Protein AF-A0A5C6XGT0-F1 (afdb_monomer_lite)

Foldseek 3Di:
DVVQCVVCQQQVNLVSVVVQADQPADAVLAGNVVVSVLLNVLQVVVVVVPDRGFPDKDWFAACPDRGGAIKIWGHHPVQEIFIWGFDDPDPRHTRYIAGGPDGPDPPDDHRDHYSHGDDFLVRGPPRDDDPVNVVLVVLLVVVVVVVVPPPDDDDLVNVVVVLCVSVVLVVVCVRRHPSSVVNVVVVVVNVVVVVVVVVVVVVVVVVVVVVVVVVD

Secondary structure (DSSP, 8-state):
-HHHHHHHHHTT-HHHHHHHS-TTSEETTEEHHHHHHHHHHHHHHHHHTT--S-SEEEEEEESSTTTTSEEEEEE-TTSEEEEEEEE-SSSS---EEEE-S-EES-------EE------GGGSTT----HHHHHHHHHHHHHHHHHHH--S---HHHHHHHHHTTGGGGGGTTS--HHHHHHHHHHHHHHHHHHHHHHHHHHHHHHHHHHHHHT-

Structure (mmCIF, N/CA/C/O backbone):
data_AF-A0A5C6XGT0-F1
#
_entry.id   AF-A0A5C6XGT0-F1
#
loop_
_atom_site.group_PDB
_atom_site.id
_atom_site.type_symbol
_atom_site.label_atom_id
_atom_site.label_alt_id
_atom_site.label_comp_id
_atom_site.label_asym_id
_atom_site.label_entity_id
_atom_site.label_seq_id
_atom_site.pdbx_PDB_ins_code
_atom_site.Cartn_x
_atom_site.Cartn_y
_atom_site.Cartn_z
_atom_site.occupancy
_atom_site.B_iso_or_equiv
_atom_site.auth_seq_id
_atom_site.auth_comp_id
_atom_site.auth_asym_id
_atom_site.auth_atom_id
_atom_site.pdbx_PDB_model_num
ATOM 1 N N . MET A 1 1 ? 15.450 -5.319 -20.145 1.00 86.44 1 MET A N 1
ATOM 2 C CA . MET A 1 1 ? 14.514 -5.589 -19.033 1.00 86.44 1 MET A CA 1
ATOM 3 C C . MET A 1 1 ? 13.905 -4.332 -18.402 1.00 86.44 1 MET A C 1
ATOM 5 O O . MET A 1 1 ? 12.685 -4.252 -18.353 1.00 86.44 1 MET A O 1
ATOM 9 N N . LYS A 1 2 ? 14.692 -3.328 -17.969 1.00 90.88 2 LYS A N 1
ATOM 10 C CA . LYS A 1 2 ? 14.170 -2.084 -17.345 1.00 90.88 2 LYS A CA 1
ATOM 11 C C . LYS A 1 2 ? 13.032 -1.423 -18.142 1.00 90.88 2 LYS A C 1
ATOM 13 O O . LYS A 1 2 ? 11.982 -1.144 -17.578 1.00 90.88 2 LYS A O 1
ATOM 18 N N . ASN A 1 3 ? 13.198 -1.255 -19.457 1.00 92.31 3 ASN A N 1
ATOM 19 C CA . ASN A 1 3 ? 12.157 -0.673 -20.318 1.00 92.31 3 ASN A CA 1
ATOM 20 C C . ASN A 1 3 ? 10.875 -1.519 -20.373 1.00 92.31 3 ASN A C 1
ATOM 22 O O . ASN A 1 3 ? 9.787 -0.966 -20.415 1.00 92.31 3 ASN A O 1
ATOM 26 N N . GLU A 1 4 ? 10.979 -2.848 -20.329 1.00 95.62 4 GLU A N 1
ATOM 27 C CA . GLU A 1 4 ? 9.801 -3.727 -20.329 1.00 95.62 4 GLU A CA 1
ATOM 28 C C . GLU A 1 4 ? 9.033 -3.647 -19.009 1.00 95.62 4 GLU A C 1
ATOM 30 O O . GLU A 1 4 ? 7.807 -3.698 -19.010 1.00 95.62 4 GLU A O 1
ATOM 35 N N . ILE A 1 5 ? 9.744 -3.482 -17.889 1.00 96.75 5 ILE A N 1
ATOM 36 C CA . ILE A 1 5 ? 9.137 -3.234 -16.575 1.00 96.75 5 ILE A CA 1
ATOM 37 C C . ILE A 1 5 ? 8.430 -1.879 -16.576 1.00 96.75 5 ILE A C 1
ATOM 39 O O . ILE A 1 5 ? 7.290 -1.789 -16.128 1.00 96.75 5 ILE A O 1
ATOM 43 N N . ILE A 1 6 ? 9.075 -0.841 -17.115 1.00 96.62 6 ILE A N 1
ATOM 44 C CA . ILE A 1 6 ? 8.480 0.493 -17.263 1.00 96.62 6 ILE A CA 1
ATOM 45 C C . ILE A 1 6 ? 7.191 0.412 -18.089 1.00 96.62 6 ILE A C 1
ATOM 47 O O . ILE A 1 6 ? 6.159 0.902 -17.643 1.00 96.62 6 ILE A O 1
ATOM 51 N N . GLU A 1 7 ? 7.210 -0.260 -19.241 1.00 97.94 7 GLU A N 1
ATOM 52 C CA . GLU A 1 7 ? 6.011 -0.433 -20.069 1.00 97.94 7 GLU A CA 1
ATOM 53 C C . GLU A 1 7 ? 4.924 -1.260 -19.373 1.00 97.94 7 GLU A C 1
ATOM 55 O O . GLU A 1 7 ? 3.741 -0.928 -19.457 1.00 97.94 7 GLU A O 1
ATOM 60 N N . ALA A 1 8 ? 5.291 -2.309 -18.635 1.00 98.38 8 ALA A N 1
ATOM 61 C CA . ALA A 1 8 ? 4.321 -3.094 -17.880 1.00 98.38 8 ALA A CA 1
ATOM 62 C C . ALA A 1 8 ? 3.667 -2.265 -16.757 1.00 98.38 8 ALA A C 1
ATOM 64 O O . ALA A 1 8 ? 2.448 -2.304 -16.597 1.00 98.38 8 ALA A O 1
ATOM 65 N N . ILE A 1 9 ? 4.437 -1.442 -16.032 1.00 98.31 9 ILE A N 1
ATOM 66 C CA . ILE A 1 9 ? 3.906 -0.498 -15.032 1.00 98.31 9 ILE A CA 1
ATOM 67 C C . ILE A 1 9 ? 3.010 0.544 -15.704 1.00 98.31 9 ILE A C 1
ATOM 69 O O . ILE A 1 9 ? 1.905 0.786 -15.219 1.00 98.31 9 ILE A O 1
ATOM 73 N N . LYS A 1 10 ? 3.444 1.119 -16.836 1.00 98.31 10 LYS A N 1
ATOM 74 C CA . LYS A 1 10 ? 2.672 2.099 -17.614 1.00 98.31 10 LYS A CA 1
ATOM 75 C C . LYS A 1 10 ? 1.268 1.584 -17.929 1.00 98.31 10 LYS A C 1
ATOM 77 O O . LYS A 1 10 ? 0.295 2.309 -17.755 1.00 98.31 10 LYS A O 1
ATOM 82 N N . ASN A 1 11 ? 1.172 0.321 -18.336 1.00 98.44 11 ASN A N 1
ATOM 83 C CA . ASN A 1 11 ? -0.065 -0.311 -18.796 1.00 98.44 11 ASN A CA 1
ATOM 84 C C . ASN A 1 11 ? -0.821 -1.091 -17.702 1.00 98.44 11 ASN A C 1
ATOM 86 O O . ASN A 1 11 ? -1.765 -1.821 -18.005 1.00 98.44 11 ASN A O 1
ATOM 90 N N . PHE A 1 12 ? -0.414 -0.961 -16.435 1.00 98.19 12 PHE A N 1
ATOM 91 C CA . PHE A 1 12 ? -0.973 -1.707 -15.299 1.00 98.19 12 PHE A CA 1
ATOM 92 C C . PHE A 1 12 ? -0.945 -3.243 -15.501 1.00 98.19 12 PHE A C 1
ATOM 94 O O . PHE A 1 12 ? -1.833 -3.967 -15.029 1.00 98.19 12 PHE A O 1
ATOM 101 N N . ASP A 1 13 ? 0.061 -3.754 -16.212 1.00 98.50 13 ASP A N 1
ATOM 102 C CA . ASP A 1 13 ? 0.196 -5.161 -16.592 1.00 98.50 13 ASP A CA 1
ATOM 103 C C . ASP A 1 13 ? 0.949 -5.962 -15.518 1.00 98.50 13 ASP A C 1
ATOM 105 O O . ASP A 1 13 ? 2.153 -6.227 -15.592 1.00 98.50 13 ASP A O 1
ATOM 109 N N . ILE A 1 14 ? 0.206 -6.353 -14.483 1.00 98.44 14 ILE A N 1
ATOM 110 C CA . ILE A 1 14 ? 0.717 -7.153 -13.362 1.00 98.44 14 ILE A CA 1
ATOM 111 C C . ILE A 1 14 ? 1.183 -8.540 -13.820 1.00 98.44 14 ILE A C 1
ATOM 113 O O . ILE A 1 14 ? 2.171 -9.056 -13.298 1.00 98.44 14 ILE A O 1
ATOM 117 N N . ALA A 1 15 ? 0.517 -9.140 -14.812 1.00 98.44 15 ALA A N 1
ATOM 118 C CA . ALA A 1 15 ? 0.891 -10.454 -15.325 1.00 98.44 15 ALA A CA 1
ATOM 119 C C . ALA A 1 15 ? 2.266 -10.408 -16.001 1.00 98.44 15 ALA A C 1
ATOM 121 O O . ALA A 1 15 ? 3.108 -11.275 -15.756 1.00 98.44 15 ALA A O 1
ATOM 122 N N . ARG A 1 16 ? 2.532 -9.363 -16.795 1.00 98.19 16 ARG A N 1
ATOM 123 C CA . ARG A 1 16 ? 3.852 -9.136 -17.386 1.00 98.19 16 ARG A CA 1
ATOM 124 C C . ARG A 1 16 ? 4.903 -8.853 -16.321 1.00 98.19 16 ARG A C 1
ATOM 126 O O . ARG A 1 16 ? 5.984 -9.431 -16.400 1.00 98.19 16 ARG A O 1
ATOM 133 N N . LEU A 1 17 ? 4.594 -8.043 -15.307 1.00 97.94 17 LEU A N 1
ATOM 134 C CA . LEU A 1 17 ? 5.516 -7.812 -14.188 1.00 97.94 17 LEU A CA 1
ATOM 135 C C . LEU A 1 17 ? 5.862 -9.105 -13.443 1.00 97.94 17 LEU A C 1
ATOM 137 O O . LEU A 1 17 ? 7.023 -9.316 -13.113 1.00 97.94 17 LEU A O 1
ATOM 141 N N . ASN A 1 18 ? 4.900 -10.007 -13.248 1.00 97.88 18 ASN A N 1
ATOM 142 C CA . ASN A 1 18 ? 5.145 -11.295 -12.597 1.00 97.88 18 ASN A CA 1
ATOM 143 C C . ASN A 1 18 ? 6.166 -12.172 -13.341 1.00 97.88 18 ASN A C 1
ATOM 145 O O . ASN A 1 18 ? 6.902 -12.923 -12.702 1.00 97.88 18 ASN A O 1
ATOM 149 N N . VAL A 1 19 ? 6.210 -12.064 -14.674 1.00 97.25 19 VAL A N 1
ATOM 150 C CA . VAL A 1 19 ? 7.183 -12.761 -15.533 1.00 97.25 19 VAL A CA 1
ATOM 151 C C . VAL A 1 19 ? 8.543 -12.059 -15.545 1.00 97.25 19 VAL A C 1
ATOM 153 O O . VAL A 1 19 ? 9.566 -12.726 -15.638 1.00 97.25 19 VAL A O 1
ATOM 156 N N . LEU A 1 20 ? 8.560 -10.724 -15.499 1.00 95.94 20 LEU A N 1
ATOM 157 C CA . LEU A 1 20 ? 9.786 -9.926 -15.609 1.00 95.94 20 LEU A CA 1
ATOM 158 C C . LEU A 1 20 ? 10.580 -9.832 -14.302 1.00 95.94 20 LEU A C 1
ATOM 160 O O . LEU A 1 20 ? 11.789 -9.627 -14.349 1.00 95.94 20 LEU A O 1
ATOM 164 N N . LEU A 1 21 ? 9.905 -9.908 -13.156 1.00 95.81 21 LEU A N 1
ATOM 165 C CA . LEU A 1 21 ? 10.525 -9.772 -11.841 1.00 95.81 21 LEU A CA 1
ATOM 166 C C . LEU A 1 21 ? 10.954 -11.134 -11.282 1.00 95.81 21 LEU A C 1
ATOM 168 O O . LEU A 1 21 ? 10.251 -12.137 -11.427 1.00 95.81 21 LEU A O 1
ATOM 172 N N . ASP A 1 22 ? 12.091 -11.141 -10.599 1.00 94.38 22 ASP A N 1
ATOM 173 C CA . ASP A 1 22 ? 12.705 -12.328 -10.010 1.00 94.38 22 ASP A CA 1
ATOM 174 C C . ASP A 1 22 ? 11.974 -12.735 -8.715 1.00 94.38 22 ASP A C 1
ATOM 176 O O . ASP A 1 22 ? 11.620 -11.887 -7.896 1.00 94.38 22 ASP A O 1
ATOM 180 N N . ASP A 1 23 ? 11.703 -14.031 -8.545 1.00 94.88 23 ASP A N 1
ATOM 181 C CA . ASP A 1 23 ? 11.073 -14.587 -7.339 1.00 94.88 23 ASP A CA 1
ATOM 182 C C . ASP A 1 23 ? 12.001 -14.545 -6.117 1.00 94.88 23 ASP A C 1
ATOM 184 O O . ASP A 1 23 ? 11.514 -14.408 -4.992 1.00 94.88 23 ASP A O 1
ATOM 188 N N . ASP A 1 24 ? 13.318 -14.603 -6.335 1.00 93.75 24 ASP A N 1
ATOM 189 C CA . ASP A 1 24 ? 14.329 -14.608 -5.271 1.00 93.75 24 ASP A CA 1
ATOM 190 C C . ASP A 1 24 ? 14.731 -13.186 -4.830 1.00 93.75 24 ASP A C 1
ATOM 192 O O . ASP A 1 24 ? 15.525 -13.008 -3.904 1.00 93.75 24 ASP A O 1
ATOM 196 N N . THR A 1 25 ? 14.167 -12.158 -5.473 1.00 93.56 25 THR A N 1
ATOM 197 C CA . THR A 1 25 ? 14.404 -10.745 -5.153 1.00 93.56 25 THR A CA 1
ATOM 198 C C . THR A 1 25 ? 13.255 -10.160 -4.332 1.00 93.56 25 THR A C 1
ATOM 200 O O . THR A 1 25 ? 12.071 -10.408 -4.583 1.00 93.56 25 THR A O 1
ATOM 203 N N . SER A 1 26 ? 13.601 -9.337 -3.341 1.00 95.69 26 SER A N 1
ATOM 204 C CA . SER A 1 26 ? 12.638 -8.490 -2.637 1.00 95.69 26 SER A CA 1
ATOM 205 C C . SER A 1 26 ? 12.508 -7.133 -3.320 1.00 95.69 26 SER A C 1
ATOM 207 O O . SER A 1 26 ? 13.517 -6.522 -3.658 1.00 95.69 26 SER A O 1
ATOM 209 N N . TYR A 1 27 ? 11.282 -6.635 -3.433 1.00 96.56 27 TYR A N 1
ATOM 210 C CA . TYR A 1 27 ? 10.978 -5.313 -3.977 1.00 96.56 27 TYR A CA 1
ATOM 211 C C . TYR A 1 27 ? 10.328 -4.473 -2.880 1.00 96.56 27 TYR A C 1
ATOM 213 O O . TYR A 1 27 ? 9.323 -4.907 -2.315 1.00 96.56 27 TYR A O 1
ATOM 221 N N . MET A 1 28 ? 10.892 -3.309 -2.542 1.00 94.94 28 MET A N 1
ATOM 222 C CA . MET A 1 28 ? 10.511 -2.543 -1.334 1.00 94.94 28 MET A CA 1
ATOM 223 C C . MET A 1 28 ? 10.569 -3.384 -0.048 1.00 94.94 28 MET A C 1
ATOM 225 O O . MET A 1 28 ? 9.659 -3.337 0.779 1.00 94.94 28 MET A O 1
ATOM 229 N N . ASP A 1 29 ? 11.615 -4.201 0.085 1.00 95.81 29 ASP A N 1
ATOM 230 C CA . ASP A 1 29 ? 11.834 -5.121 1.208 1.00 95.81 29 ASP A CA 1
ATOM 231 C C . ASP A 1 29 ? 10.739 -6.186 1.414 1.00 95.81 29 ASP A C 1
ATOM 233 O O . ASP A 1 29 ? 10.751 -6.885 2.424 1.00 95.81 29 ASP A O 1
ATOM 237 N N . VAL A 1 30 ? 9.809 -6.381 0.474 1.00 97.19 30 VAL A N 1
ATOM 238 C CA . VAL A 1 30 ? 8.804 -7.456 0.530 1.00 97.19 30 VAL A CA 1
ATOM 239 C C . VAL A 1 30 ? 9.003 -8.460 -0.605 1.00 97.19 30 VAL A C 1
ATOM 241 O O . VAL A 1 30 ? 9.612 -8.162 -1.628 1.00 97.19 30 VAL A O 1
ATOM 244 N N . THR A 1 31 ? 8.468 -9.674 -0.457 1.00 97.38 31 THR A N 1
ATOM 245 C CA . THR A 1 31 ? 8.481 -10.690 -1.532 1.00 97.38 31 THR A CA 1
ATOM 246 C C . THR A 1 31 ? 7.828 -10.159 -2.816 1.00 97.38 31 THR A C 1
ATOM 248 O O . THR A 1 31 ? 6.832 -9.430 -2.714 1.00 97.38 31 THR A O 1
ATOM 251 N N . LYS A 1 32 ? 8.264 -10.624 -4.000 1.00 97.50 32 LYS A N 1
ATOM 252 C CA . LYS A 1 32 ? 7.615 -10.310 -5.291 1.00 97.50 32 LYS A CA 1
ATOM 253 C C . LYS A 1 32 ? 6.093 -10.453 -5.244 1.00 97.50 32 LYS A C 1
ATOM 255 O O . LYS A 1 32 ? 5.373 -9.544 -5.652 1.00 97.50 32 LYS A O 1
ATOM 260 N N . PHE A 1 33 ? 5.596 -11.560 -4.691 1.00 97.50 33 PHE A N 1
ATOM 261 C CA . PHE A 1 33 ? 4.159 -11.813 -4.567 1.00 97.50 33 PHE A CA 1
ATOM 262 C C . PHE A 1 33 ? 3.419 -10.682 -3.833 1.00 97.50 33 PHE A C 1
ATOM 264 O O . PHE A 1 33 ? 2.422 -10.157 -4.332 1.00 97.50 33 PHE A O 1
ATOM 271 N N . ARG A 1 34 ? 3.915 -10.272 -2.658 1.00 97.44 34 ARG A N 1
ATOM 272 C CA . ARG A 1 34 ? 3.316 -9.177 -1.875 1.00 97.44 34 ARG A CA 1
ATOM 273 C C . ARG A 1 34 ? 3.404 -7.840 -2.604 1.00 97.44 34 ARG A C 1
ATOM 275 O O . ARG A 1 34 ? 2.410 -7.111 -2.620 1.00 97.44 34 ARG A O 1
ATOM 282 N N . PHE A 1 35 ? 4.551 -7.549 -3.218 1.00 98.00 35 PHE A N 1
ATOM 283 C CA . PHE A 1 35 ? 4.760 -6.329 -3.993 1.00 98.00 35 PHE A CA 1
ATOM 284 C C . PHE A 1 35 ? 3.717 -6.193 -5.110 1.00 98.00 35 PHE A C 1
ATOM 286 O O . PHE A 1 35 ? 2.960 -5.218 -5.150 1.00 98.00 35 PHE A O 1
ATOM 293 N N . LEU A 1 36 ? 3.604 -7.222 -5.956 1.00 98.38 36 LEU A N 1
ATOM 294 C CA . LEU A 1 36 ? 2.674 -7.243 -7.085 1.00 98.38 36 LEU A CA 1
ATOM 295 C C . LEU A 1 36 ? 1.212 -7.201 -6.640 1.00 98.38 36 LEU A C 1
ATOM 297 O O . LEU A 1 36 ? 0.431 -6.453 -7.219 1.00 98.38 36 LEU A O 1
ATOM 301 N N . ASN A 1 37 ? 0.843 -7.920 -5.576 1.00 98.12 37 ASN A N 1
ATOM 302 C CA . ASN A 1 37 ? -0.522 -7.890 -5.042 1.00 98.12 37 ASN A CA 1
ATOM 303 C C . ASN A 1 37 ? -0.919 -6.481 -4.558 1.00 98.12 37 ASN A C 1
ATOM 305 O O . ASN A 1 37 ? -2.030 -6.011 -4.814 1.00 98.12 37 ASN A O 1
ATOM 309 N N . ARG A 1 38 ? -0.013 -5.773 -3.868 1.00 97.50 38 ARG A N 1
ATOM 310 C CA . ARG A 1 38 ? -0.281 -4.407 -3.387 1.00 97.50 38 ARG A CA 1
ATOM 311 C C . ARG A 1 38 ? -0.380 -3.416 -4.542 1.00 97.50 38 ARG A C 1
ATOM 313 O O . ARG A 1 38 ? -1.274 -2.569 -4.524 1.00 97.50 38 ARG A O 1
ATOM 320 N N . LEU A 1 39 ? 0.490 -3.543 -5.541 1.00 98.00 39 LEU A N 1
ATOM 321 C CA . LEU A 1 39 ? 0.460 -2.709 -6.739 1.00 98.00 39 LEU A CA 1
ATOM 322 C C . LEU A 1 39 ? -0.817 -2.953 -7.561 1.00 98.00 39 LEU A C 1
ATOM 324 O O . LEU A 1 39 ? -1.494 -2.005 -7.951 1.00 98.00 39 LEU A O 1
ATOM 328 N N . GLU A 1 40 ? -1.219 -4.213 -7.731 1.00 98.44 40 GLU A N 1
ATOM 329 C CA . GLU A 1 40 ? -2.462 -4.589 -8.406 1.00 98.44 40 GLU A CA 1
ATOM 330 C C . GLU A 1 40 ? -3.689 -3.972 -7.730 1.00 98.44 40 GLU A C 1
ATOM 332 O O . GLU A 1 40 ? -4.569 -3.436 -8.404 1.00 98.44 40 GLU A O 1
ATOM 337 N N . LYS A 1 41 ? -3.745 -3.983 -6.393 1.00 98.06 41 LYS A N 1
ATOM 338 C CA . LYS A 1 41 ? -4.821 -3.318 -5.641 1.00 98.06 41 LYS A CA 1
ATOM 339 C C . LYS A 1 41 ? -4.889 -1.822 -5.949 1.00 98.06 41 LYS A C 1
ATOM 341 O O . LYS A 1 41 ? -5.987 -1.311 -6.154 1.00 98.06 41 LYS A O 1
ATOM 346 N N . LYS A 1 42 ? -3.745 -1.131 -6.025 1.00 98.00 42 LYS A N 1
ATOM 347 C CA . LYS A 1 42 ? -3.678 0.299 -6.380 1.00 98.00 42 LYS A CA 1
ATOM 348 C C . LYS A 1 42 ? -4.179 0.547 -7.803 1.00 98.00 42 LYS A C 1
ATOM 350 O O . LYS A 1 42 ? -5.044 1.397 -8.002 1.00 98.00 42 LYS A O 1
ATOM 355 N N . PHE A 1 43 ? -3.725 -0.250 -8.766 1.00 98.31 43 PHE A N 1
ATOM 356 C CA . PHE A 1 43 ? -4.187 -0.176 -10.155 1.00 98.31 43 PHE A CA 1
ATOM 357 C C . PHE A 1 43 ? -5.680 -0.484 -10.299 1.00 98.31 43 PHE A C 1
ATOM 359 O O . PHE A 1 43 ? -6.383 0.195 -11.040 1.00 98.31 43 PHE A O 1
ATOM 366 N N . ASN A 1 44 ? -6.205 -1.454 -9.552 1.00 98.25 44 ASN A N 1
ATOM 367 C CA . ASN A 1 44 ? -7.631 -1.772 -9.559 1.00 98.25 44 ASN A CA 1
ATOM 368 C C . ASN A 1 44 ? -8.490 -0.661 -8.945 1.00 98.25 44 ASN A C 1
ATOM 370 O O . ASN A 1 44 ? -9.607 -0.450 -9.413 1.00 98.25 44 ASN A O 1
ATOM 374 N N . THR A 1 45 ? -7.994 0.068 -7.941 1.00 96.75 45 THR A N 1
ATOM 375 C CA . THR A 1 45 ? -8.669 1.277 -7.441 1.00 96.75 45 THR A CA 1
ATOM 376 C C . THR A 1 45 ? -8.749 2.343 -8.531 1.00 96.75 45 THR A C 1
ATOM 378 O O . THR A 1 45 ? -9.848 2.791 -8.842 1.00 96.75 45 THR A O 1
ATOM 381 N N . ALA A 1 46 ? -7.632 2.656 -9.194 1.00 97.62 46 ALA A N 1
ATOM 382 C CA . ALA A 1 46 ? -7.613 3.614 -10.302 1.00 97.62 46 ALA A CA 1
ATOM 383 C C . ALA A 1 46 ? -8.557 3.206 -11.451 1.00 97.62 46 ALA A C 1
ATOM 385 O O . ALA A 1 46 ? -9.300 4.039 -11.967 1.00 97.62 46 ALA A O 1
ATOM 386 N N . ARG A 1 47 ? -8.606 1.910 -11.803 1.00 97.69 47 ARG A N 1
ATOM 387 C CA . ARG A 1 47 ? -9.512 1.380 -12.842 1.00 97.69 47 ARG A CA 1
ATOM 388 C C . ARG A 1 47 ? -10.982 1.598 -12.506 1.00 97.69 47 ARG A C 1
ATOM 390 O O . ARG A 1 47 ? -11.753 1.950 -13.394 1.00 97.69 47 ARG A O 1
ATOM 397 N N . LYS A 1 48 ? -11.377 1.409 -11.242 1.00 97.19 48 LYS A N 1
ATOM 398 C CA . LYS A 1 48 ? -12.756 1.673 -10.785 1.00 97.19 48 LYS A CA 1
ATOM 399 C C . LYS A 1 48 ? -13.147 3.142 -10.952 1.00 97.19 48 LYS A C 1
ATOM 401 O O . LYS A 1 48 ? -14.325 3.435 -11.115 1.00 97.19 48 LYS A O 1
ATOM 406 N N . GLU A 1 49 ? -12.162 4.033 -10.948 1.00 95.56 49 GLU A N 1
ATOM 407 C CA . GLU A 1 49 ? -12.315 5.480 -11.107 1.00 95.56 49 GLU A CA 1
ATOM 408 C C . GLU A 1 49 ? -12.028 5.945 -12.555 1.00 95.56 49 GLU A C 1
ATOM 410 O O . GLU A 1 49 ? -12.015 7.139 -12.839 1.00 95.56 49 GLU A O 1
ATOM 415 N N . GLY A 1 50 ? -11.852 5.005 -13.495 1.00 96.25 50 GLY A N 1
ATOM 416 C CA . GLY A 1 50 ? -11.719 5.262 -14.934 1.00 96.25 50 GLY A CA 1
ATOM 417 C C . GLY A 1 50 ? -10.284 5.347 -15.468 1.00 96.25 50 GLY A C 1
ATOM 418 O O . GLY A 1 50 ? -10.095 5.422 -16.681 1.00 96.25 50 GLY A O 1
ATOM 419 N N . CYS A 1 51 ? -9.262 5.274 -14.612 1.00 97.06 51 CYS A N 1
ATOM 420 C CA . CYS A 1 51 ? -7.853 5.304 -15.015 1.00 97.06 51 CYS A CA 1
ATOM 421 C C . CYS A 1 51 ? -7.306 3.881 -15.211 1.00 97.06 51 CYS A C 1
ATOM 423 O O . CYS A 1 51 ? -7.152 3.127 -14.252 1.00 97.06 51 CYS A O 1
ATOM 425 N N . CYS A 1 52 ? -6.988 3.501 -16.452 1.00 96.56 52 CYS A N 1
ATOM 426 C CA . CYS A 1 52 ? -6.546 2.136 -16.785 1.00 96.56 52 CYS A CA 1
ATOM 427 C C . CYS A 1 52 ? -5.058 2.005 -17.143 1.00 96.56 52 CYS A C 1
ATOM 429 O O . CYS A 1 52 ? -4.577 0.881 -17.270 1.00 96.56 52 CYS A O 1
ATOM 431 N N . HIS A 1 53 ? -4.362 3.124 -17.333 1.00 98.00 53 HIS A N 1
ATOM 432 C CA . HIS A 1 53 ? -2.940 3.199 -17.662 1.00 98.00 53 HIS A CA 1
ATOM 433 C C . HIS A 1 53 ? -2.408 4.597 -17.315 1.00 98.00 53 HIS A C 1
ATOM 435 O O . HIS A 1 53 ? -3.183 5.512 -17.030 1.00 98.00 53 HIS A O 1
ATOM 441 N N . PHE A 1 54 ? -1.090 4.761 -17.355 1.00 97.75 54 PHE A N 1
ATOM 442 C CA . PHE A 1 54 ? -0.435 6.063 -17.333 1.00 97.75 54 PHE A CA 1
ATOM 443 C C . PHE A 1 54 ? -0.209 6.563 -18.763 1.00 97.75 54 PHE A C 1
ATOM 445 O O . PHE A 1 54 ? 0.264 5.816 -19.619 1.00 97.75 54 PHE A O 1
ATOM 452 N N . ASP A 1 55 ? -0.504 7.833 -19.017 1.00 95.56 55 ASP A N 1
ATOM 453 C CA . ASP A 1 55 ? -0.358 8.456 -20.333 1.00 95.56 55 ASP A CA 1
ATOM 454 C C . ASP A 1 55 ? 1.116 8.795 -20.619 1.00 95.56 55 ASP A C 1
ATOM 456 O O . ASP A 1 55 ? 1.667 8.464 -21.678 1.00 95.56 55 ASP A O 1
ATOM 460 N N . GLU A 1 56 ? 1.790 9.379 -19.626 1.00 93.62 56 GLU A N 1
ATOM 461 C CA . GLU A 1 56 ? 3.138 9.930 -19.747 1.00 93.62 56 GLU A CA 1
ATOM 462 C C . GLU A 1 56 ? 4.088 9.382 -18.677 1.00 93.62 56 GLU A C 1
ATOM 464 O O . GLU A 1 56 ? 3.689 9.011 -17.569 1.00 93.62 56 GLU A O 1
ATOM 469 N N . ILE A 1 57 ? 5.374 9.330 -19.032 1.00 94.38 57 ILE A N 1
ATOM 470 C CA . ILE A 1 57 ? 6.469 8.974 -18.129 1.00 94.38 57 ILE A CA 1
ATOM 471 C C . ILE A 1 57 ? 7.495 10.098 -18.193 1.00 94.38 57 ILE A C 1
ATOM 473 O O . ILE A 1 57 ? 8.011 10.415 -19.266 1.00 94.38 57 ILE A O 1
ATOM 477 N N . PHE A 1 58 ? 7.818 10.673 -17.042 1.00 92.50 58 PHE A N 1
ATOM 478 C CA . PHE A 1 58 ? 8.837 11.705 -16.917 1.00 92.50 58 PHE A CA 1
ATOM 479 C C . PHE A 1 58 ? 10.056 11.162 -16.196 1.00 92.50 58 PHE A C 1
ATOM 481 O O . PHE A 1 58 ? 9.940 10.539 -15.142 1.00 92.50 58 PHE A O 1
ATOM 488 N N . PHE A 1 59 ? 11.227 11.468 -16.738 1.00 91.88 59 PHE A N 1
ATOM 489 C CA . PHE A 1 59 ? 12.494 11.196 -16.081 1.00 91.88 59 PHE A CA 1
ATOM 490 C C . PHE A 1 59 ? 12.870 12.377 -15.199 1.00 91.88 59 PHE A C 1
ATOM 492 O O . PHE A 1 59 ? 12.755 13.539 -15.593 1.00 91.88 59 PHE A O 1
ATOM 499 N N . GLY A 1 60 ? 13.339 12.069 -14.002 1.00 91.06 60 GLY A N 1
ATOM 500 C CA . GLY A 1 60 ? 13.819 13.058 -13.062 1.00 91.06 60 GLY A CA 1
ATOM 501 C C . GLY A 1 60 ? 14.870 12.472 -12.144 1.00 91.06 60 GLY A C 1
ATOM 502 O O . GLY A 1 60 ? 15.414 11.390 -12.367 1.00 91.06 60 GLY A O 1
ATOM 503 N N . ILE A 1 61 ? 15.168 13.220 -11.095 1.00 91.56 61 ILE A N 1
ATOM 504 C CA . ILE A 1 61 ? 16.169 12.850 -10.106 1.00 91.56 61 ILE A CA 1
ATOM 505 C C . ILE A 1 61 ? 15.497 12.839 -8.743 1.00 91.56 61 ILE A C 1
ATOM 507 O O . ILE A 1 61 ? 14.767 13.768 -8.392 1.00 91.56 61 ILE A O 1
ATOM 511 N N . CYS A 1 62 ? 15.758 11.807 -7.950 1.00 91.62 62 CYS A N 1
ATOM 512 C CA . CYS A 1 62 ? 15.306 11.778 -6.571 1.00 91.62 62 CYS A CA 1
ATOM 513 C C . CYS A 1 62 ? 15.932 12.941 -5.787 1.00 91.62 62 CYS A C 1
ATOM 515 O O . CYS A 1 62 ? 17.150 13.133 -5.771 1.00 91.62 62 CYS A O 1
ATOM 517 N N . GLY A 1 63 ? 15.081 13.724 -5.130 1.00 88.19 63 GLY A N 1
ATOM 518 C CA . GLY A 1 63 ? 15.471 14.882 -4.332 1.00 88.19 63 GLY A CA 1
ATOM 519 C C . GLY A 1 63 ? 15.655 14.600 -2.843 1.00 88.19 63 GLY A C 1
ATOM 520 O O . GLY A 1 63 ? 16.020 15.525 -2.119 1.00 88.19 63 GLY A O 1
ATOM 521 N N . ASP A 1 64 ? 15.366 13.375 -2.396 1.00 88.00 64 ASP A N 1
ATOM 522 C CA . ASP A 1 64 ? 15.229 13.028 -0.979 1.00 88.00 64 ASP A CA 1
ATOM 523 C C . ASP A 1 64 ? 15.761 11.611 -0.679 1.00 88.00 64 ASP A C 1
ATOM 525 O O . ASP A 1 64 ? 16.960 11.449 -0.456 1.00 88.00 64 ASP A O 1
ATOM 529 N N . CYS A 1 65 ? 14.912 10.577 -0.777 1.00 84.31 65 CYS A N 1
ATOM 530 C CA . CYS A 1 65 ? 15.172 9.213 -0.289 1.00 84.31 65 CYS A CA 1
ATOM 531 C C . CYS A 1 65 ? 16.480 8.575 -0.795 1.00 84.31 65 CYS A C 1
ATOM 533 O O . CYS A 1 65 ? 17.177 7.892 -0.056 1.00 84.31 65 CYS A O 1
ATOM 535 N N . ASN A 1 66 ? 16.793 8.756 -2.077 1.00 84.19 66 ASN A N 1
ATOM 536 C CA . ASN A 1 66 ? 18.019 8.288 -2.729 1.00 84.19 66 ASN A CA 1
ATOM 537 C C . ASN A 1 66 ? 18.565 9.437 -3.584 1.00 84.19 66 ASN A C 1
ATOM 539 O O . ASN A 1 66 ? 18.593 9.370 -4.815 1.00 84.19 66 ASN A O 1
ATOM 543 N N . LYS A 1 67 ? 18.892 10.548 -2.917 1.00 87.00 67 LYS A N 1
ATOM 544 C CA . LYS A 1 67 ? 19.247 11.815 -3.559 1.00 87.00 67 LYS A CA 1
ATOM 545 C C . LYS A 1 67 ? 20.260 11.632 -4.695 1.00 87.00 67 LYS A C 1
ATOM 547 O O . LYS A 1 67 ? 21.347 11.102 -4.485 1.00 87.00 67 LYS A O 1
ATOM 552 N N . GLY A 1 68 ? 19.917 12.129 -5.882 1.00 85.88 68 GLY A N 1
ATOM 553 C CA . GLY A 1 68 ? 20.775 12.056 -7.069 1.00 85.88 68 GLY A CA 1
ATOM 554 C C . GLY A 1 68 ? 20.544 10.833 -7.963 1.00 85.88 68 GLY A C 1
ATOM 555 O O . GLY A 1 68 ? 21.018 10.836 -9.095 1.00 85.88 68 GLY A O 1
ATOM 556 N N . CYS A 1 69 ? 19.798 9.820 -7.513 1.00 90.25 69 CYS A N 1
ATOM 557 C CA . CYS A 1 69 ? 19.437 8.680 -8.355 1.00 90.25 69 CYS A CA 1
ATOM 558 C C . CYS A 1 69 ? 18.361 9.048 -9.386 1.00 90.25 69 CYS A C 1
ATOM 560 O O . CYS A 1 69 ? 17.469 9.849 -9.103 1.00 90.25 69 CYS A O 1
ATOM 562 N N . GLU A 1 70 ? 18.430 8.421 -10.561 1.00 90.50 70 GLU A N 1
ATOM 563 C CA . GLU A 1 70 ? 17.396 8.511 -11.596 1.00 90.50 70 GLU A CA 1
ATOM 564 C C . GLU A 1 70 ? 16.053 8.000 -11.052 1.00 90.50 70 GLU A C 1
ATOM 566 O O . GLU A 1 70 ? 15.978 6.920 -10.460 1.00 90.50 70 GLU A O 1
ATOM 571 N N . GLY A 1 71 ? 14.999 8.786 -11.255 1.00 93.12 71 GLY A N 1
ATOM 572 C CA . GLY A 1 71 ? 13.627 8.448 -10.897 1.00 93.12 71 GLY A CA 1
ATOM 573 C C . GLY A 1 71 ? 12.681 8.628 -12.079 1.00 93.12 71 GLY A C 1
ATOM 574 O O . GLY A 1 71 ? 12.962 9.386 -13.009 1.00 93.12 71 GLY A O 1
ATOM 575 N N . LEU A 1 72 ? 11.550 7.933 -12.023 1.00 94.31 72 LEU A N 1
ATOM 576 C CA . LEU A 1 72 ? 10.480 7.998 -13.009 1.00 94.31 72 LEU A CA 1
ATOM 577 C C . LEU A 1 72 ? 9.180 8.440 -12.341 1.00 94.31 72 LEU A C 1
ATOM 579 O O . LEU A 1 72 ? 8.768 7.851 -11.345 1.00 94.31 72 LEU A O 1
ATOM 583 N N . THR A 1 73 ? 8.513 9.429 -12.925 1.00 95.06 73 THR A N 1
ATOM 584 C CA . THR A 1 73 ? 7.120 9.759 -12.615 1.00 95.06 73 THR A CA 1
ATOM 585 C C . THR A 1 73 ? 6.238 9.200 -13.717 1.00 95.06 73 THR A C 1
ATOM 587 O O . THR A 1 73 ? 6.300 9.665 -14.853 1.00 95.06 73 THR A O 1
ATOM 590 N N . PHE A 1 74 ? 5.389 8.242 -13.372 1.00 96.12 74 PHE A N 1
ATOM 591 C CA . PHE A 1 74 ? 4.287 7.794 -14.213 1.00 96.12 74 PHE A CA 1
ATOM 592 C C . PHE A 1 74 ? 3.071 8.674 -13.929 1.00 96.12 74 PHE A C 1
ATOM 594 O O . PHE A 1 74 ? 2.738 8.878 -12.761 1.00 96.12 74 PHE A O 1
ATOM 601 N N . LEU A 1 75 ? 2.416 9.206 -14.962 1.00 95.31 75 LEU A N 1
ATOM 602 C CA . LEU A 1 75 ? 1.298 10.134 -14.801 1.00 95.31 75 LEU A CA 1
ATOM 603 C C . LEU A 1 75 ? 0.170 9.846 -15.792 1.00 95.31 75 LEU A C 1
ATOM 605 O O . LEU A 1 75 ? 0.401 9.669 -16.985 1.00 95.31 75 LEU A O 1
ATOM 609 N N . SER A 1 76 ? -1.060 9.850 -15.285 1.00 95.50 76 SER A N 1
ATOM 610 C CA . SER A 1 76 ? -2.277 9.875 -16.097 1.00 95.50 76 SER A CA 1
ATOM 611 C C . SER A 1 76 ? -2.838 11.293 -16.217 1.00 95.50 76 SER A C 1
ATOM 613 O O . SER A 1 76 ? -2.696 12.122 -15.316 1.00 95.50 76 SER A O 1
ATOM 615 N N . THR A 1 77 ? -3.574 11.542 -17.288 1.00 93.12 77 THR A N 1
ATOM 616 C CA . THR A 1 77 ? -4.371 12.748 -17.543 1.00 93.12 77 THR A CA 1
ATOM 617 C C . THR A 1 77 ? -5.438 12.984 -16.471 1.00 93.12 77 THR A C 1
ATOM 619 O O . THR A 1 77 ? -5.767 14.129 -16.169 1.00 93.12 77 THR A O 1
ATOM 622 N N . SER A 1 78 ? -5.923 11.919 -15.823 1.00 93.25 78 SER A N 1
ATOM 623 C CA . SER A 1 78 ? -6.800 11.971 -14.642 1.00 93.25 78 SER A CA 1
ATOM 624 C C . SER A 1 78 ? -6.096 12.375 -13.335 1.00 93.25 78 SER A C 1
ATOM 626 O O . SER A 1 78 ? -6.750 12.511 -12.304 1.00 93.25 78 SER A O 1
ATOM 628 N N . GLY A 1 79 ? -4.775 12.576 -13.344 1.00 93.94 79 GLY A N 1
ATOM 629 C CA . GLY A 1 79 ? -3.998 13.011 -12.180 1.00 93.94 79 GLY A CA 1
ATOM 630 C C . GLY A 1 79 ? -3.523 11.883 -11.257 1.00 93.94 79 GLY A C 1
ATOM 631 O O . GLY A 1 79 ? -2.887 12.173 -10.239 1.00 93.94 79 GLY A O 1
ATOM 632 N N . TYR A 1 80 ? -3.785 10.610 -11.589 1.00 96.81 80 TYR A N 1
ATOM 633 C CA . TYR A 1 80 ? -3.124 9.484 -10.918 1.00 96.81 80 TYR A CA 1
ATOM 634 C C . TYR A 1 80 ? -1.656 9.450 -11.279 1.00 96.81 80 TYR A C 1
ATOM 636 O O . TYR A 1 80 ? -1.316 9.584 -12.457 1.00 96.81 80 TYR A O 1
ATOM 644 N N . TYR A 1 81 ? -0.811 9.214 -10.285 1.00 95.94 81 TYR A N 1
ATOM 645 C CA . TYR A 1 81 ? 0.624 9.158 -10.484 1.00 95.94 81 TYR A CA 1
ATOM 646 C C . TYR A 1 81 ? 1.286 8.071 -9.644 1.00 95.94 81 TYR A C 1
ATOM 648 O O . TYR A 1 81 ? 0.741 7.611 -8.639 1.00 95.94 81 TYR A O 1
ATOM 656 N N . LEU A 1 82 ? 2.483 7.677 -10.063 1.00 96.56 82 LEU A N 1
ATOM 657 C CA . LEU A 1 82 ? 3.354 6.772 -9.330 1.00 96.56 82 LEU A CA 1
ATOM 658 C C . LEU A 1 82 ? 4.804 7.202 -9.555 1.00 96.56 82 LEU A C 1
ATOM 660 O O . LEU A 1 82 ? 5.273 7.237 -10.690 1.00 96.56 82 LEU A O 1
ATOM 664 N N . ASP A 1 83 ? 5.501 7.531 -8.474 1.00 95.12 83 ASP A N 1
ATOM 665 C CA . ASP A 1 83 ? 6.907 7.924 -8.508 1.00 95.12 83 ASP A CA 1
ATOM 666 C C . ASP A 1 83 ? 7.778 6.750 -8.063 1.00 95.12 83 ASP A C 1
ATOM 668 O O . ASP A 1 83 ? 7.627 6.252 -6.946 1.00 95.12 83 ASP A O 1
ATOM 672 N N . LEU A 1 84 ? 8.695 6.306 -8.924 1.00 95.88 84 LEU A N 1
ATOM 673 C CA . LEU A 1 84 ? 9.534 5.130 -8.689 1.00 95.88 84 LEU A CA 1
ATOM 674 C C . LEU A 1 84 ? 11.004 5.389 -8.982 1.00 95.88 84 LEU A C 1
ATOM 676 O O . LEU A 1 84 ? 11.378 6.227 -9.800 1.00 95.88 84 LEU A O 1
ATOM 680 N N . LEU A 1 85 ? 11.838 4.563 -8.370 1.00 94.50 85 LEU A N 1
ATOM 681 C CA . LEU A 1 85 ? 13.210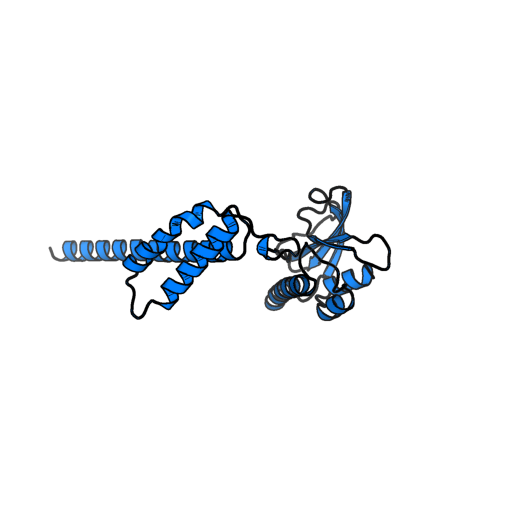 4.319 -8.761 1.00 94.50 85 LEU A CA 1
ATOM 682 C C . LEU A 1 85 ? 13.343 2.836 -9.075 1.00 94.50 85 LEU A C 1
ATOM 684 O O . LEU A 1 85 ? 12.877 1.987 -8.318 1.00 94.50 85 LEU A O 1
ATOM 688 N N . ILE A 1 86 ? 13.999 2.539 -10.191 1.00 94.00 86 ILE A N 1
ATOM 689 C CA . ILE A 1 86 ? 14.279 1.170 -10.622 1.00 94.00 86 ILE A CA 1
ATOM 690 C C . ILE A 1 86 ? 15.792 0.983 -10.537 1.00 94.00 86 ILE A C 1
ATOM 692 O O . ILE A 1 86 ? 16.532 1.521 -11.367 1.00 94.00 86 ILE A O 1
ATOM 696 N N . LYS A 1 87 ? 16.249 0.260 -9.510 1.00 91.56 87 LYS A N 1
ATOM 697 C CA . LYS A 1 87 ? 17.665 -0.061 -9.298 1.00 91.56 87 LYS A CA 1
ATOM 698 C C . LYS A 1 87 ? 18.042 -1.277 -10.132 1.00 91.56 87 LYS A C 1
ATOM 700 O O . LYS A 1 87 ? 17.374 -2.302 -10.099 1.00 91.56 87 LYS A O 1
ATOM 705 N N . SER A 1 88 ? 19.125 -1.134 -10.880 1.00 88.88 88 SER A N 1
ATOM 706 C CA . SER A 1 88 ? 19.621 -2.126 -11.830 1.00 88.88 88 SER A CA 1
ATOM 707 C C . SER A 1 88 ? 21.137 -1.966 -11.884 1.00 88.88 88 SER A C 1
ATOM 709 O O . SER A 1 88 ? 21.617 -0.889 -12.245 1.00 88.88 88 SER A O 1
ATOM 711 N N . LYS A 1 89 ? 21.907 -2.985 -11.499 1.00 81.88 89 LYS A N 1
ATOM 712 C CA . LYS A 1 89 ? 23.374 -2.996 -11.667 1.00 81.88 89 LYS A CA 1
ATOM 713 C C . LYS A 1 89 ? 23.792 -3.256 -13.110 1.00 81.88 89 LYS A C 1
ATOM 715 O O . LYS A 1 89 ? 24.879 -2.849 -13.508 1.00 81.88 89 LYS A O 1
ATOM 720 N N . ASP A 1 90 ? 22.937 -3.915 -13.884 1.00 82.44 90 ASP A N 1
ATOM 721 C CA . ASP A 1 90 ? 23.127 -4.167 -15.309 1.00 82.44 90 ASP A CA 1
ATOM 722 C C . ASP A 1 90 ? 21.796 -4.073 -16.076 1.00 82.44 90 ASP A C 1
ATOM 724 O O . ASP A 1 90 ? 20.745 -3.790 -15.504 1.00 82.44 90 ASP A O 1
ATOM 728 N N . GLU A 1 91 ? 21.829 -4.267 -17.396 1.00 77.06 91 GLU A N 1
ATOM 729 C CA . GLU A 1 91 ? 20.635 -4.183 -18.254 1.00 77.06 91 GLU A CA 1
ATOM 730 C C . GLU A 1 91 ? 19.722 -5.426 -18.187 1.00 77.06 91 GLU A C 1
ATOM 732 O O . GLU A 1 91 ? 18.611 -5.423 -18.747 1.00 77.06 91 GLU A O 1
ATOM 737 N N . LYS A 1 92 ? 20.195 -6.494 -17.533 1.00 78.56 92 LYS A N 1
ATOM 738 C CA . LYS A 1 92 ? 19.559 -7.813 -17.481 1.00 78.56 92 LYS A CA 1
ATOM 739 C C . LYS A 1 92 ? 18.750 -8.028 -16.211 1.00 78.56 92 LYS A C 1
ATOM 741 O O . LYS A 1 92 ? 17.733 -8.697 -16.317 1.00 78.56 92 LYS A O 1
ATOM 746 N N . PHE A 1 93 ? 19.161 -7.471 -15.073 1.00 83.88 93 PHE A N 1
ATOM 747 C CA . PHE A 1 93 ? 18.548 -7.712 -13.766 1.00 83.88 93 PHE A CA 1
ATOM 748 C C . PHE A 1 93 ? 18.189 -6.410 -13.051 1.00 83.88 93 PHE A C 1
ATOM 750 O O . PHE A 1 93 ? 19.001 -5.493 -12.978 1.00 83.88 93 PHE A O 1
ATOM 757 N N . VAL A 1 94 ? 16.974 -6.353 -12.500 1.00 91.31 94 VAL A N 1
ATOM 758 C CA . VAL A 1 94 ? 16.507 -5.265 -11.637 1.00 91.31 94 VAL A CA 1
ATOM 759 C C . VAL A 1 94 ? 16.647 -5.737 -10.200 1.00 91.31 94 VAL A C 1
ATOM 761 O O . VAL A 1 94 ? 15.955 -6.666 -9.790 1.00 91.31 94 VAL A O 1
ATOM 764 N N . ASP A 1 95 ? 17.555 -5.095 -9.467 1.00 91.50 95 ASP A N 1
ATOM 765 C CA . ASP A 1 95 ? 17.856 -5.404 -8.071 1.00 91.50 95 ASP A CA 1
ATOM 766 C C . ASP A 1 95 ? 16.717 -4.991 -7.129 1.00 91.50 95 ASP A C 1
ATOM 768 O O . ASP A 1 95 ? 16.531 -5.627 -6.100 1.00 91.50 95 ASP A O 1
ATOM 772 N N . ASP A 1 96 ? 16.005 -3.900 -7.441 1.00 93.44 96 ASP A N 1
ATOM 773 C CA . ASP A 1 96 ? 14.897 -3.396 -6.619 1.00 93.44 96 ASP A CA 1
ATOM 774 C C . ASP A 1 96 ? 14.050 -2.358 -7.383 1.00 93.44 96 ASP A C 1
ATOM 776 O O . ASP A 1 96 ? 14.512 -1.700 -8.325 1.00 93.44 96 ASP A O 1
ATOM 780 N N . ILE A 1 97 ? 12.812 -2.171 -6.935 1.00 95.06 97 ILE A N 1
ATOM 781 C CA . ILE A 1 97 ? 11.886 -1.123 -7.360 1.00 95.06 97 ILE A CA 1
ATOM 782 C C . ILE A 1 97 ? 11.305 -0.507 -6.095 1.00 95.06 97 ILE A C 1
ATOM 784 O O . ILE A 1 97 ? 10.634 -1.199 -5.338 1.00 95.06 97 ILE A O 1
ATOM 788 N N . TYR A 1 98 ? 11.501 0.792 -5.885 1.00 90.69 98 TYR A N 1
ATOM 789 C CA . TYR A 1 98 ? 10.982 1.480 -4.702 1.00 90.69 98 TYR A CA 1
ATOM 790 C C . TYR A 1 98 ? 10.369 2.830 -5.037 1.00 90.69 98 TYR A C 1
ATOM 792 O O . TYR A 1 98 ? 10.711 3.465 -6.036 1.00 90.69 98 TYR A O 1
ATOM 800 N N . THR A 1 99 ? 9.429 3.258 -4.199 1.00 93.75 99 THR A N 1
ATOM 801 C CA . THR A 1 99 ? 8.728 4.531 -4.357 1.00 93.75 99 THR A CA 1
ATOM 802 C C . THR A 1 99 ? 9.626 5.721 -4.030 1.00 93.75 99 THR A C 1
ATOM 804 O O . THR A 1 99 ? 10.610 5.614 -3.292 1.00 93.75 99 THR A O 1
ATOM 807 N N . CYS A 1 100 ? 9.297 6.880 -4.601 1.00 92.19 100 CYS A N 1
ATOM 808 C CA . CYS A 1 100 ? 9.969 8.140 -4.307 1.00 92.19 100 CYS A CA 1
ATOM 809 C C . CYS A 1 100 ? 8.985 9.184 -3.801 1.00 92.19 100 CYS A C 1
ATOM 811 O O . CYS A 1 100 ? 8.056 9.539 -4.514 1.00 92.19 100 CYS A O 1
ATOM 813 N N . SER A 1 101 ? 9.275 9.789 -2.650 1.00 87.44 101 SER A N 1
ATOM 814 C CA . SER A 1 101 ? 8.500 10.930 -2.148 1.00 87.44 101 SER A CA 1
ATOM 815 C C . SER A 1 101 ? 8.694 12.206 -2.979 1.00 87.44 101 SER A C 1
ATOM 817 O O . SER A 1 101 ? 7.877 13.126 -2.913 1.00 87.44 101 SER A O 1
ATOM 819 N N . LYS A 1 102 ? 9.812 12.315 -3.714 1.00 88.94 102 LYS A N 1
ATOM 820 C CA . LYS A 1 102 ? 10.216 13.559 -4.377 1.00 88.94 102 LYS A CA 1
ATOM 821 C C . LYS A 1 102 ? 11.107 13.326 -5.593 1.00 88.94 102 LYS A C 1
ATOM 823 O O . LYS A 1 102 ? 12.324 13.175 -5.461 1.00 88.94 102 LYS A O 1
ATOM 828 N N . ILE A 1 103 ? 10.515 13.418 -6.780 1.00 89.94 103 ILE A N 1
ATOM 829 C CA . ILE A 1 103 ? 11.232 13.472 -8.061 1.00 89.94 103 ILE A CA 1
ATOM 830 C C . ILE A 1 103 ? 11.300 14.928 -8.550 1.00 89.94 103 ILE A C 1
ATOM 832 O O . ILE A 1 103 ? 10.284 15.610 -8.664 1.00 89.94 103 ILE A O 1
ATOM 836 N N . ILE A 1 104 ? 12.516 15.416 -8.808 1.00 86.94 104 ILE A N 1
ATOM 837 C CA . ILE A 1 104 ? 12.818 16.762 -9.317 1.00 86.94 104 ILE A CA 1
ATOM 838 C C . ILE A 1 104 ? 13.095 16.680 -1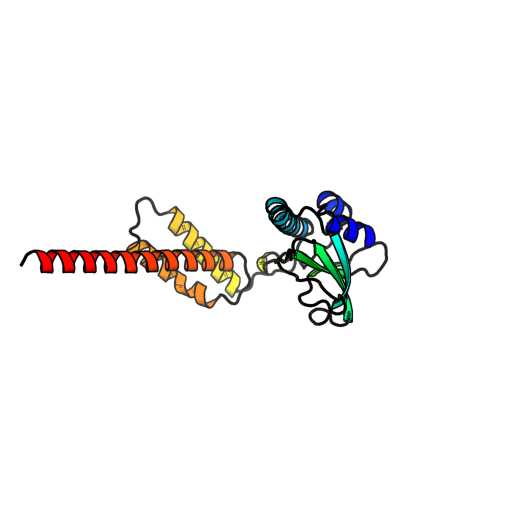0.825 1.00 86.94 104 ILE A C 1
ATOM 840 O O . ILE A 1 104 ? 13.759 15.750 -11.276 1.00 86.94 104 ILE A O 1
ATOM 844 N N . GLY A 1 105 ? 12.665 17.685 -11.593 1.00 75.69 105 GLY A N 1
ATOM 845 C CA . GLY A 1 105 ? 13.024 17.844 -13.013 1.00 75.69 105 GLY A CA 1
ATOM 846 C C . GLY A 1 105 ? 11.901 17.516 -13.996 1.00 75.69 105 GLY A C 1
ATOM 847 O O . GLY A 1 105 ? 11.975 17.883 -15.164 1.00 75.69 105 GLY A O 1
ATOM 848 N N . SER A 1 106 ? 10.818 16.920 -13.517 1.00 59.38 106 SER A N 1
ATOM 849 C CA . SER A 1 106 ? 9.564 16.837 -14.248 1.00 59.38 106 SER A CA 1
ATOM 850 C C . SER A 1 106 ? 8.814 18.164 -14.062 1.00 59.38 106 SER A C 1
ATOM 852 O O . SER A 1 106 ? 8.455 18.520 -12.940 1.00 59.38 106 SER A O 1
ATOM 854 N N . ASN A 1 107 ? 8.608 18.931 -15.131 1.00 58.19 107 ASN A N 1
ATOM 855 C CA . ASN A 1 107 ? 7.717 20.097 -15.120 1.00 58.19 107 ASN A CA 1
ATOM 856 C C . ASN A 1 107 ? 6.268 19.584 -15.037 1.00 58.19 107 ASN A C 1
ATOM 858 O O . ASN A 1 107 ? 5.616 19.422 -16.064 1.00 58.19 107 ASN A O 1
ATOM 862 N N . ILE A 1 108 ? 5.807 19.198 -13.843 1.00 61.06 108 ILE A N 1
ATOM 863 C CA . ILE A 1 108 ? 4.600 18.368 -13.719 1.00 61.06 108 ILE A CA 1
ATOM 864 C C . ILE A 1 108 ? 3.327 19.206 -13.701 1.00 61.06 108 ILE A C 1
ATOM 866 O O . ILE A 1 108 ? 3.164 20.133 -12.909 1.00 61.06 108 ILE A O 1
ATOM 870 N N . ILE A 1 109 ? 2.412 18.758 -14.552 1.00 66.56 109 ILE A N 1
ATOM 871 C CA . ILE A 1 109 ? 0.963 18.689 -14.364 1.00 66.56 109 ILE A CA 1
ATOM 872 C C . ILE A 1 109 ? 0.591 18.344 -12.898 1.00 66.56 109 ILE A C 1
ATOM 874 O O . ILE A 1 109 ? 1.360 17.750 -12.144 1.00 66.56 109 ILE A O 1
ATOM 878 N N . GLU A 1 110 ? -0.611 18.717 -12.474 1.00 81.12 110 GLU A N 1
ATOM 879 C CA . GLU A 1 110 ? -1.126 18.502 -11.118 1.00 81.12 110 GLU A CA 1
ATOM 880 C C . GLU A 1 110 ? -1.201 16.998 -10.745 1.00 81.12 110 GLU A C 1
ATOM 882 O O . GLU A 1 110 ? -2.099 16.278 -11.186 1.00 81.12 110 GLU A O 1
ATOM 887 N N . LYS A 1 111 ? -0.260 16.516 -9.918 1.00 90.31 111 LYS A N 1
ATOM 888 C CA . LYS A 1 111 ? -0.311 15.198 -9.256 1.00 90.31 111 LYS A CA 1
ATOM 889 C C . LYS A 1 111 ? -1.431 15.197 -8.211 1.00 90.31 111 LYS A C 1
ATOM 891 O O . LYS A 1 111 ? -1.356 15.960 -7.252 1.00 90.31 111 LYS A O 1
ATOM 896 N N . LYS A 1 112 ? -2.447 14.344 -8.379 1.00 93.31 112 LYS A N 1
ATOM 897 C CA . LYS A 1 112 ? -3.640 14.313 -7.507 1.00 93.31 112 LYS A CA 1
ATOM 898 C C . LYS A 1 112 ? -3.753 13.041 -6.685 1.00 93.31 112 LYS A C 1
ATOM 900 O O . LYS A 1 112 ? -3.970 13.109 -5.480 1.00 93.31 112 LYS A O 1
ATOM 905 N N . TYR A 1 113 ? -3.604 11.887 -7.330 1.00 95.44 113 TYR A N 1
ATOM 906 C CA . TYR A 1 113 ? -3.946 10.598 -6.733 1.00 95.44 113 TYR A CA 1
ATOM 907 C C . TYR A 1 113 ? -2.739 9.654 -6.767 1.00 95.44 113 TYR A C 1
ATOM 909 O O . TYR A 1 113 ? -2.419 9.069 -7.800 1.00 95.44 113 TYR A O 1
ATOM 917 N N . SER A 1 114 ? -2.039 9.513 -5.640 1.00 95.38 114 SER A N 1
ATOM 918 C CA . SER A 1 114 ? -0.874 8.623 -5.563 1.00 95.38 114 SER A CA 1
ATOM 919 C C . SER A 1 114 ? -1.284 7.151 -5.622 1.00 95.38 114 SER A C 1
ATOM 921 O O . SER A 1 114 ? -2.167 6.697 -4.887 1.00 95.38 114 SER A O 1
ATOM 923 N N . LEU A 1 115 ? -0.590 6.386 -6.461 1.00 97.00 115 LEU A N 1
ATOM 924 C CA . LEU A 1 115 ? -0.699 4.932 -6.559 1.00 97.00 115 LEU A CA 1
ATOM 925 C C . LEU A 1 115 ? 0.450 4.201 -5.857 1.00 97.00 115 LEU A C 1
ATOM 927 O O . LEU A 1 115 ? 0.606 2.995 -6.037 1.00 97.00 115 LEU A O 1
ATOM 931 N N . GLU A 1 116 ? 1.224 4.897 -5.023 1.00 95.50 116 GLU A N 1
ATOM 932 C CA . GLU A 1 116 ? 2.329 4.305 -4.269 1.00 95.50 116 GLU A CA 1
ATOM 933 C C . GLU A 1 116 ? 1.829 3.180 -3.340 1.00 95.50 116 GLU A C 1
ATOM 935 O O . GLU A 1 116 ? 0.906 3.390 -2.530 1.00 95.50 116 GLU A O 1
ATOM 940 N N . PRO A 1 117 ? 2.385 1.957 -3.453 1.00 94.81 117 PRO A N 1
ATOM 941 C CA . PRO A 1 117 ? 2.149 0.912 -2.474 1.00 94.81 117 PRO A CA 1
ATOM 942 C C . PRO A 1 117 ? 2.898 1.247 -1.178 1.00 94.81 117 PRO A C 1
ATOM 944 O O . PRO A 1 117 ? 4.055 1.649 -1.190 1.00 94.81 117 PRO A O 1
ATOM 947 N N . HIS A 1 118 ? 2.222 1.057 -0.050 1.00 91.50 118 HIS A N 1
ATOM 948 C CA . HIS A 1 118 ? 2.824 1.108 1.281 1.00 91.50 118 HIS A CA 1
ATOM 949 C C . HIS A 1 118 ? 2.879 -0.315 1.834 1.00 91.50 118 HIS A C 1
ATOM 951 O O . HIS A 1 118 ? 1.958 -1.086 1.553 1.00 91.50 118 HIS A O 1
ATOM 957 N N . PHE A 1 119 ? 3.912 -0.647 2.604 1.00 93.94 119 PHE A N 1
ATOM 958 C CA . PHE A 1 119 ? 4.093 -1.935 3.276 1.00 93.94 119 PHE A CA 1
ATOM 959 C C . PHE A 1 119 ? 4.491 -1.682 4.725 1.00 93.94 119 PHE A C 1
ATOM 961 O O . PHE A 1 119 ? 5.309 -0.799 4.978 1.00 93.94 119 PHE A O 1
ATOM 968 N N . TYR A 1 120 ? 3.917 -2.451 5.646 1.00 92.69 120 TYR A N 1
ATOM 969 C CA . TYR A 1 120 ? 4.261 -2.369 7.064 1.00 92.69 120 TYR A CA 1
ATOM 970 C C . TYR A 1 120 ? 5.566 -3.113 7.365 1.00 92.69 120 TYR A C 1
ATOM 972 O O . TYR A 1 120 ? 5.973 -4.003 6.614 1.00 92.69 120 TYR A O 1
ATOM 980 N N . GLU A 1 121 ? 6.220 -2.773 8.475 1.00 91.50 121 GLU A N 1
ATOM 981 C CA . GLU A 1 121 ? 7.483 -3.398 8.888 1.00 91.50 121 GLU A CA 1
ATOM 982 C C . GLU A 1 121 ? 7.348 -4.914 9.051 1.00 91.50 121 GLU A C 1
ATOM 984 O O . GLU A 1 121 ? 8.231 -5.653 8.630 1.00 91.50 121 GLU A O 1
ATOM 989 N N . ASP A 1 122 ? 6.216 -5.389 9.576 1.00 92.06 122 ASP A N 1
ATOM 990 C CA . ASP A 1 122 ? 5.914 -6.815 9.760 1.00 92.06 122 ASP A CA 1
ATOM 991 C C . ASP A 1 122 ? 5.610 -7.569 8.452 1.00 92.06 122 ASP A C 1
ATOM 993 O O . ASP A 1 122 ? 5.451 -8.791 8.448 1.00 92.06 122 ASP A O 1
ATOM 997 N N . GLU A 1 123 ? 5.564 -6.866 7.317 1.00 94.19 123 GLU A N 1
ATOM 998 C CA . GLU A 1 123 ? 5.440 -7.464 5.987 1.00 94.19 123 GLU A CA 1
ATOM 999 C C . GLU A 1 123 ? 6.788 -7.677 5.290 1.00 94.19 123 GLU A C 1
ATOM 1001 O O . GLU A 1 123 ? 6.838 -8.389 4.278 1.00 94.19 123 GLU A O 1
ATOM 1006 N N . LYS A 1 124 ? 7.860 -7.058 5.800 1.00 95.38 124 LYS A N 1
ATOM 1007 C CA . LYS A 1 124 ? 9.186 -7.097 5.182 1.00 95.38 124 LYS A CA 1
ATOM 1008 C C . LYS A 1 124 ? 9.855 -8.453 5.365 1.00 95.38 124 LYS A C 1
ATOM 1010 O O . LYS A 1 124 ? 9.735 -9.096 6.404 1.00 95.38 124 LYS A O 1
ATOM 1015 N N . VAL A 1 125 ? 10.634 -8.873 4.370 1.00 95.44 125 VAL A N 1
ATOM 1016 C CA . VAL A 1 125 ? 11.376 -10.148 4.388 1.00 95.44 125 VAL A CA 1
ATOM 1017 C C . VAL A 1 125 ? 12.413 -10.204 5.509 1.00 95.44 125 VAL A C 1
ATOM 1019 O O . VAL A 1 125 ? 12.712 -11.276 6.027 1.00 95.44 125 VAL A O 1
ATOM 1022 N N . SER A 1 126 ? 12.957 -9.049 5.890 1.00 93.88 126 SER A N 1
ATOM 1023 C CA . SER A 1 126 ? 13.966 -8.901 6.938 1.00 93.88 126 SER A CA 1
ATOM 1024 C C . SER A 1 126 ? 13.369 -8.722 8.334 1.00 93.88 126 SER A C 1
ATOM 1026 O O . SER A 1 126 ? 14.124 -8.609 9.301 1.00 93.88 126 SER A O 1
ATOM 1028 N N . PHE A 1 127 ? 12.038 -8.700 8.463 1.00 94.12 127 PHE A N 1
ATOM 1029 C CA . PHE A 1 127 ? 11.377 -8.456 9.735 1.00 94.12 127 PHE A CA 1
ATOM 1030 C C . PHE A 1 127 ? 11.742 -9.517 10.775 1.00 94.12 127 PHE A C 1
ATOM 1032 O O . PHE A 1 127 ? 11.651 -10.721 10.530 1.00 94.12 127 PHE A O 1
ATOM 1039 N N . GLN A 1 128 ? 12.134 -9.057 11.961 1.00 91.25 128 GLN A N 1
ATOM 1040 C CA . GLN A 1 128 ? 12.397 -9.902 13.119 1.00 91.25 128 GLN A CA 1
ATOM 1041 C C . GLN A 1 128 ? 11.585 -9.374 14.312 1.00 91.25 128 GLN A C 1
ATOM 1043 O O . GLN A 1 128 ? 11.797 -8.230 14.722 1.00 91.25 128 GLN A O 1
ATOM 1048 N N . PRO A 1 129 ? 10.672 -10.180 14.891 1.00 89.00 129 PRO A N 1
ATOM 1049 C CA . PRO A 1 129 ? 9.844 -9.764 16.021 1.00 89.00 129 PRO A CA 1
ATOM 1050 C C . PRO A 1 129 ? 10.670 -9.344 17.250 1.00 89.00 129 PRO A C 1
ATOM 1052 O O . PRO A 1 129 ? 11.284 -10.184 17.918 1.00 89.00 129 PRO A O 1
ATOM 1055 N N . TYR A 1 130 ? 10.641 -8.054 17.585 1.00 87.50 130 TYR A N 1
ATOM 1056 C CA . TYR A 1 130 ? 11.200 -7.497 18.825 1.00 87.50 130 TYR A CA 1
ATOM 1057 C C . TYR A 1 130 ? 10.193 -7.583 19.986 1.00 87.50 130 TYR A C 1
ATOM 1059 O O . TYR A 1 130 ? 9.048 -7.996 19.797 1.00 87.50 130 TYR A O 1
ATOM 1067 N N . SER A 1 131 ? 10.629 -7.242 21.205 1.00 88.69 131 SER A N 1
ATOM 1068 C CA . SER A 1 131 ? 9.824 -7.364 22.433 1.00 88.69 131 SER A CA 1
ATOM 1069 C C . SER A 1 131 ? 8.467 -6.681 22.319 1.00 88.69 131 SER A C 1
ATOM 1071 O O . SER A 1 131 ? 7.445 -7.307 22.584 1.00 88.69 131 SER A O 1
ATOM 1073 N N . ASP A 1 132 ? 8.461 -5.430 21.869 1.00 86.38 132 ASP A N 1
ATOM 1074 C CA . ASP A 1 132 ? 7.250 -4.611 21.847 1.00 86.38 132 ASP A CA 1
ATOM 1075 C C . ASP A 1 132 ? 6.266 -5.135 20.798 1.00 86.38 132 ASP A C 1
ATOM 1077 O O . ASP A 1 132 ? 5.071 -5.204 21.062 1.00 86.38 132 ASP A O 1
ATOM 1081 N N . TYR A 1 133 ? 6.761 -5.613 19.649 1.00 88.38 133 TYR A N 1
ATOM 1082 C CA . TYR A 1 133 ? 5.920 -6.292 18.663 1.00 88.38 133 TYR A CA 1
ATOM 1083 C C . TYR A 1 133 ? 5.268 -7.551 19.240 1.00 88.38 133 TYR A C 1
ATOM 1085 O O . TYR A 1 133 ? 4.079 -7.768 19.036 1.00 88.38 133 TYR A O 1
ATOM 1093 N N . LYS A 1 134 ? 6.023 -8.387 19.965 1.00 89.56 134 LYS A N 1
ATOM 1094 C CA . LYS A 1 134 ? 5.470 -9.609 20.575 1.00 89.56 134 LYS A CA 1
ATOM 1095 C C . LYS A 1 134 ? 4.394 -9.278 21.601 1.00 89.56 134 LYS A C 1
ATOM 1097 O O . LYS A 1 134 ? 3.344 -9.906 21.588 1.00 89.56 134 LYS A O 1
ATOM 1102 N N . PHE A 1 135 ? 4.629 -8.259 22.423 1.00 87.75 135 PHE A N 1
ATOM 1103 C CA . PHE A 1 135 ? 3.627 -7.763 23.360 1.00 87.75 135 PHE A CA 1
ATOM 1104 C C . PHE A 1 135 ? 2.354 -7.309 22.632 1.00 87.75 135 PHE A C 1
ATOM 1106 O O . PHE A 1 135 ? 1.261 -7.756 22.969 1.00 87.75 135 PHE A O 1
ATOM 1113 N N . VAL A 1 136 ? 2.488 -6.484 21.588 1.00 85.94 136 VAL A N 1
ATOM 1114 C CA . VAL A 1 136 ? 1.361 -6.042 20.748 1.00 85.94 136 VAL A CA 1
ATOM 1115 C C . VAL A 1 136 ? 0.611 -7.228 20.151 1.00 85.94 136 VAL A C 1
ATOM 1117 O O . VAL A 1 136 ? -0.616 -7.266 20.181 1.00 85.94 136 VAL A O 1
ATOM 1120 N N . GLU A 1 137 ? 1.340 -8.199 19.608 1.00 87.50 137 GLU A N 1
ATOM 1121 C CA . GLU A 1 137 ? 0.764 -9.389 18.993 1.00 87.50 137 GLU A CA 1
ATOM 1122 C C . GLU A 1 137 ? -0.017 -10.231 20.015 1.00 87.50 137 GLU A C 1
ATOM 1124 O O . GLU A 1 137 ? -1.113 -10.704 19.715 1.00 87.50 137 GLU A O 1
ATOM 1129 N N . GLU A 1 138 ? 0.514 -10.403 21.226 1.00 89.94 138 GLU A N 1
ATOM 1130 C CA . GLU A 1 138 ? -0.152 -11.106 22.326 1.00 89.94 138 GLU A CA 1
ATOM 1131 C C . GLU A 1 138 ? -1.434 -10.392 22.764 1.00 89.94 138 GLU A C 1
ATOM 1133 O O . GLU A 1 138 ? -2.486 -11.026 22.841 1.00 89.94 138 GLU A O 1
ATOM 1138 N N . GLN A 1 139 ? -1.380 -9.076 22.979 1.00 88.00 139 GLN A N 1
ATOM 1139 C CA . GLN A 1 139 ? -2.558 -8.283 23.343 1.00 88.00 139 GLN A CA 1
ATOM 1140 C C . GLN A 1 139 ? -3.624 -8.311 22.246 1.00 88.00 139 GLN A C 1
ATOM 1142 O O . GLN A 1 139 ? -4.805 -8.476 22.532 1.00 88.00 139 GLN A O 1
ATOM 1147 N N . TYR A 1 140 ? -3.220 -8.216 20.978 1.00 85.06 140 TYR A N 1
ATOM 1148 C CA . TYR A 1 140 ? -4.152 -8.323 19.860 1.00 85.06 140 TYR A CA 1
ATOM 1149 C C . TYR A 1 140 ? -4.819 -9.705 19.799 1.00 85.06 140 TYR A C 1
ATOM 1151 O O . TYR A 1 140 ? -6.026 -9.795 19.586 1.00 85.06 140 TYR A O 1
ATOM 1159 N N . LYS A 1 141 ? -4.070 -10.792 20.034 1.00 88.38 141 LYS A N 1
ATOM 1160 C CA . LYS A 1 141 ? -4.627 -12.156 20.102 1.00 88.38 141 LYS A CA 1
ATOM 1161 C C . LYS A 1 141 ? -5.638 -12.309 21.242 1.00 88.38 141 LYS A C 1
ATOM 1163 O O . LYS A 1 141 ? -6.671 -12.948 21.038 1.00 88.38 141 LYS A O 1
ATOM 1168 N N . LEU A 1 142 ? -5.362 -11.722 22.408 1.00 90.19 142 LEU A N 1
ATOM 1169 C CA . LEU A 1 142 ? -6.308 -11.683 23.528 1.00 90.19 142 LEU A CA 1
ATOM 1170 C C . LEU A 1 142 ? -7.577 -10.915 23.148 1.00 90.19 142 LEU A C 1
ATOM 1172 O O . LEU A 1 142 ? -8.665 -11.463 23.276 1.00 90.19 142 LEU A O 1
ATOM 1176 N N . MET A 1 143 ? -7.434 -9.726 22.557 1.00 86.44 143 MET A N 1
ATOM 1177 C CA . MET A 1 143 ? -8.563 -8.902 22.116 1.00 86.44 143 MET A CA 1
ATOM 1178 C C . MET A 1 143 ? -9.480 -9.648 21.137 1.00 86.44 143 MET A C 1
ATOM 1180 O O . MET A 1 143 ? -10.697 -9.615 21.288 1.00 86.44 143 MET A O 1
ATOM 1184 N N . ILE A 1 144 ? -8.917 -10.349 20.147 1.00 84.12 144 ILE A N 1
ATOM 1185 C CA . ILE A 1 144 ? -9.707 -11.157 19.202 1.00 84.12 144 ILE A CA 1
ATOM 1186 C C . ILE A 1 144 ? -10.400 -12.330 19.908 1.00 84.12 144 ILE A C 1
ATOM 1188 O O . ILE A 1 144 ? -11.567 -12.597 19.640 1.00 84.12 144 ILE A O 1
ATOM 1192 N N . THR A 1 145 ? -9.712 -12.997 20.836 1.00 89.75 145 THR A N 1
ATOM 1193 C CA . THR A 1 145 ? -10.291 -14.111 21.608 1.00 89.75 145 THR A CA 1
ATOM 1194 C C . THR A 1 145 ? -11.465 -13.646 22.471 1.00 89.75 145 THR A C 1
ATOM 1196 O O . THR A 1 145 ? -12.485 -14.329 22.540 1.00 89.75 145 THR A O 1
ATOM 1199 N N . ASP A 1 146 ? -11.339 -12.480 23.102 1.00 88.00 146 ASP A N 1
ATOM 1200 C CA . ASP A 1 146 ? -12.408 -11.867 23.886 1.00 88.00 146 ASP A CA 1
ATOM 1201 C C . ASP A 1 146 ? -13.620 -11.548 23.004 1.00 88.00 146 ASP A C 1
ATOM 1203 O O . ASP A 1 146 ? -14.734 -11.940 23.353 1.00 88.00 146 ASP A O 1
ATOM 1207 N N . ILE A 1 147 ? -13.403 -10.928 21.835 1.00 83.69 147 ILE A N 1
ATOM 1208 C CA . ILE A 1 147 ? -14.466 -10.632 20.859 1.00 83.69 147 ILE A CA 1
ATOM 1209 C C . ILE A 1 147 ? -15.200 -11.912 20.445 1.00 83.69 147 ILE A C 1
ATOM 1211 O O . ILE A 1 147 ? -16.429 -11.949 20.471 1.00 83.69 147 ILE A O 1
ATOM 1215 N N . ASP A 1 148 ? -14.467 -12.976 20.108 1.00 84.12 148 ASP A N 1
ATOM 1216 C CA . ASP A 1 148 ? -15.049 -14.267 19.711 1.00 84.12 148 ASP A CA 1
ATOM 1217 C C . ASP A 1 148 ? -15.834 -14.936 20.855 1.00 84.12 148 ASP A C 1
ATOM 1219 O O . ASP A 1 148 ? -16.706 -15.780 20.623 1.00 84.12 148 ASP A O 1
ATOM 1223 N N . SER A 1 149 ? -15.525 -14.581 22.104 1.00 85.56 149 SER A N 1
ATOM 1224 C CA . SER A 1 149 ? -16.190 -15.110 23.294 1.00 85.56 149 SER A CA 1
ATOM 1225 C C . SER A 1 149 ? -17.488 -14.384 23.655 1.00 85.56 149 SER A C 1
ATOM 1227 O O . SER A 1 1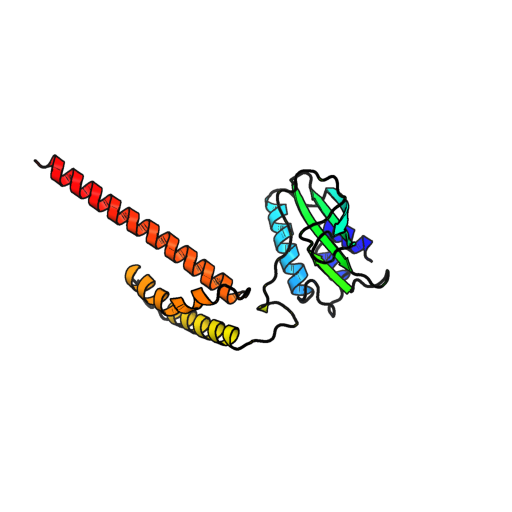49 ? -18.239 -14.885 24.498 1.00 85.56 149 SER A O 1
ATOM 1229 N N . PHE A 1 150 ? -17.787 -13.244 23.024 1.00 84.50 150 PHE A N 1
ATOM 1230 C CA . PHE A 1 150 ? -19.042 -12.528 23.236 1.00 84.50 150 PHE A CA 1
ATOM 1231 C C . PHE A 1 150 ? -20.214 -13.351 22.687 1.00 84.50 150 PHE A C 1
ATOM 1233 O O . PHE A 1 150 ? -20.371 -13.547 21.484 1.00 84.50 150 PHE A O 1
ATOM 1240 N N . LYS A 1 151 ? -21.027 -13.895 23.602 1.00 69.38 151 LYS A N 1
ATOM 1241 C CA . LYS A 1 151 ? -22.134 -14.812 23.280 1.00 69.38 151 LYS A CA 1
ATOM 1242 C C . LYS A 1 151 ? -23.482 -14.120 23.047 1.00 69.38 151 LYS A C 1
ATOM 1244 O O . LYS A 1 151 ? -24.373 -14.770 22.511 1.00 69.38 151 LYS A O 1
ATOM 1249 N N . GLU A 1 152 ? -23.637 -12.858 23.450 1.00 73.19 152 GLU A N 1
ATOM 1250 C CA . GLU A 1 152 ? -24.897 -12.091 23.435 1.00 73.19 152 GLU A CA 1
ATOM 1251 C C . GLU A 1 152 ? -24.633 -10.576 23.284 1.00 73.19 152 GLU A C 1
ATOM 1253 O O . GLU A 1 152 ? -23.475 -10.155 23.284 1.00 73.19 152 GLU A O 1
ATOM 1258 N N . ASP A 1 153 ? -25.710 -9.785 23.152 1.00 71.31 153 ASP A N 1
ATOM 1259 C CA . ASP A 1 153 ? -25.730 -8.322 22.998 1.00 71.31 153 ASP A CA 1
ATOM 1260 C C . ASP A 1 153 ? -24.945 -7.615 24.118 1.00 71.31 153 ASP A C 1
ATOM 1262 O O . ASP A 1 153 ? -25.466 -7.330 25.199 1.00 71.31 153 ASP A O 1
ATOM 1266 N N . LEU A 1 154 ? -23.669 -7.328 23.858 1.00 75.44 154 LEU A N 1
ATOM 1267 C CA . LEU A 1 154 ? -22.861 -6.474 24.717 1.00 75.44 154 LEU A CA 1
ATOM 1268 C C . LEU A 1 154 ? -23.417 -5.047 24.621 1.00 75.44 154 LEU A C 1
ATOM 1270 O O . LEU A 1 154 ? -23.574 -4.522 23.514 1.00 75.44 154 LEU A O 1
ATOM 1274 N N . SER A 1 155 ? -23.709 -4.411 25.760 1.00 81.94 155 SER A N 1
ATOM 1275 C CA . SER A 1 155 ? -24.034 -2.985 25.741 1.00 81.94 155 SER A CA 1
ATOM 1276 C C . SER A 1 155 ? -22.843 -2.200 25.188 1.00 81.94 155 SER A C 1
ATOM 1278 O O . SER A 1 155 ? -21.688 -2.628 25.297 1.00 81.94 155 SER A O 1
ATOM 1280 N N . PHE A 1 156 ? -23.104 -1.054 24.566 1.00 77.38 156 PHE A N 1
ATOM 1281 C CA . PHE A 1 156 ? -22.017 -0.252 24.016 1.00 77.38 156 PHE A CA 1
ATOM 1282 C C . PHE A 1 156 ? -21.123 0.324 25.127 1.00 77.38 156 PHE A C 1
ATOM 1284 O O . PHE A 1 156 ? -19.911 0.442 24.953 1.00 77.38 156 PHE A O 1
ATOM 1291 N N . GLU A 1 157 ? -21.692 0.614 26.297 1.00 81.12 157 GLU A N 1
ATOM 1292 C CA . GLU A 1 157 ? -20.952 1.025 27.488 1.00 81.12 157 GLU A CA 1
ATOM 1293 C C . GLU A 1 157 ? -19.996 -0.075 27.968 1.00 81.12 157 GLU A C 1
ATOM 1295 O O . GLU A 1 157 ? -18.820 0.200 28.216 1.00 81.12 157 GLU A O 1
ATOM 1300 N N . ASP A 1 158 ? -20.471 -1.322 28.043 1.00 83.88 158 ASP A N 1
ATOM 1301 C CA . ASP A 1 158 ? -19.636 -2.469 28.415 1.00 83.88 158 ASP A CA 1
ATOM 1302 C C . ASP A 1 158 ? -18.565 -2.741 27.351 1.00 83.88 158 ASP A C 1
ATOM 1304 O O . ASP A 1 158 ? -17.427 -3.073 27.690 1.00 83.88 158 ASP A O 1
ATOM 1308 N N . PHE A 1 159 ? -18.893 -2.539 26.070 1.00 82.81 159 PHE A N 1
ATOM 1309 C CA . PHE A 1 159 ? -17.935 -2.626 24.969 1.00 82.81 159 PHE A CA 1
ATOM 1310 C C . PHE A 1 159 ? -16.807 -1.606 25.113 1.00 82.81 159 PHE A C 1
ATOM 1312 O O . PHE A 1 159 ? -15.639 -1.977 25.008 1.00 82.81 159 PHE A O 1
ATOM 1319 N N . ILE A 1 160 ? -17.127 -0.337 25.388 1.00 81.88 160 ILE A N 1
ATOM 1320 C CA . ILE A 1 160 ? -16.113 0.700 25.622 1.00 81.88 160 ILE A CA 1
ATOM 1321 C C . ILE A 1 160 ? -15.259 0.348 26.833 1.00 81.88 160 ILE A C 1
ATOM 1323 O O . ILE A 1 160 ? -14.033 0.412 26.751 1.00 81.88 160 ILE A O 1
ATOM 1327 N N . ALA A 1 161 ? -15.886 -0.018 27.952 1.00 85.19 161 ALA A N 1
ATOM 1328 C CA . ALA A 1 161 ? -15.166 -0.333 29.180 1.00 85.19 161 ALA A CA 1
ATOM 1329 C C . ALA A 1 161 ? -14.196 -1.507 28.982 1.00 85.19 161 ALA A C 1
ATOM 1331 O O . 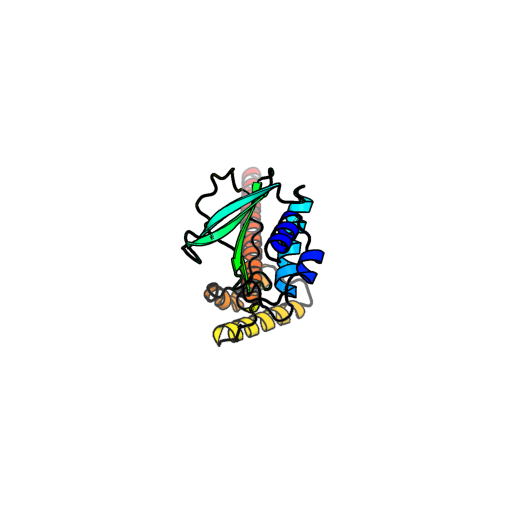ALA A 1 161 ? -13.047 -1.434 29.419 1.00 85.19 161 ALA A O 1
ATOM 1332 N N . TRP A 1 162 ? -14.631 -2.559 28.281 1.00 87.31 162 TRP A N 1
ATOM 1333 C CA . TRP A 1 162 ? -13.772 -3.670 27.878 1.00 87.31 162 TRP A CA 1
ATOM 1334 C C . TRP A 1 162 ? -12.657 -3.206 26.936 1.00 87.31 162 TRP A C 1
ATOM 1336 O O . TRP A 1 162 ? -11.491 -3.522 27.160 1.00 87.31 162 TRP A O 1
ATOM 1346 N N . TYR A 1 163 ? -12.978 -2.422 25.911 1.00 83.31 163 TYR A N 1
ATOM 1347 C CA . TYR A 1 163 ? -12.003 -1.997 24.912 1.00 83.31 163 TYR A CA 1
ATOM 1348 C C . TYR A 1 163 ? -10.895 -1.112 25.508 1.00 83.31 163 TYR A C 1
ATOM 1350 O O . TYR A 1 163 ? -9.722 -1.267 25.167 1.00 83.31 163 TYR A O 1
ATOM 1358 N N . GLU A 1 164 ? -11.228 -0.248 26.470 1.00 84.75 164 GLU A N 1
ATOM 1359 C CA . GLU A 1 164 ? -10.254 0.580 27.193 1.00 84.75 164 GLU A CA 1
ATOM 1360 C C . GLU A 1 164 ? -9.228 -0.242 27.996 1.00 84.75 164 GLU A C 1
ATOM 1362 O O . GLU A 1 164 ? -8.137 0.260 28.271 1.00 84.75 164 GLU A O 1
ATOM 1367 N N . THR A 1 165 ? -9.493 -1.523 28.295 1.00 88.38 165 THR A N 1
ATOM 1368 C CA . THR A 1 165 ? -8.488 -2.419 28.906 1.00 88.38 165 THR A CA 1
ATOM 1369 C C . THR A 1 165 ? -7.290 -2.689 27.991 1.00 88.38 165 THR A C 1
ATOM 1371 O O . THR A 1 165 ? -6.195 -2.955 28.481 1.00 88.38 165 THR A O 1
ATOM 1374 N N . TYR A 1 166 ? -7.458 -2.523 26.675 1.00 84.88 166 TYR A N 1
ATOM 1375 C CA . TYR A 1 166 ? -6.390 -2.615 25.676 1.00 84.88 166 TYR A CA 1
ATOM 1376 C C . TYR A 1 166 ? -5.717 -1.264 25.392 1.00 84.88 166 TYR A C 1
ATOM 1378 O O . TYR A 1 166 ? -4.863 -1.157 24.508 1.00 84.88 166 TYR A O 1
ATOM 1386 N N . GLY A 1 167 ? -6.059 -0.222 26.159 1.00 78.12 167 GLY A N 1
ATOM 1387 C CA . GLY A 1 167 ? -5.632 1.158 25.940 1.00 78.12 167 GLY A CA 1
ATOM 1388 C C . GLY A 1 167 ? -4.117 1.369 25.850 1.00 78.12 167 GLY A C 1
ATOM 1389 O O . GLY A 1 167 ? -3.695 2.315 25.183 1.00 78.12 167 GLY A O 1
ATOM 1390 N N . ASP A 1 168 ? -3.306 0.488 26.440 1.00 77.88 168 ASP A N 1
ATOM 1391 C CA . ASP A 1 168 ? -1.839 0.534 26.369 1.00 77.88 168 ASP A CA 1
ATOM 1392 C C . ASP A 1 168 ? -1.297 0.355 24.945 1.00 77.88 168 ASP A C 1
ATOM 1394 O O . ASP A 1 168 ? -0.264 0.934 24.599 1.00 77.88 168 ASP A O 1
ATOM 1398 N N . LEU A 1 169 ? -2.027 -0.347 24.071 1.00 76.75 169 LEU A N 1
ATOM 1399 C CA . LEU A 1 169 ? -1.673 -0.478 22.654 1.00 76.75 169 LEU A CA 1
ATOM 1400 C C . LEU A 1 169 ? -1.670 0.869 21.920 1.00 76.75 169 LEU A C 1
ATOM 1402 O O . LEU A 1 169 ? -0.956 1.029 20.930 1.00 76.75 169 LEU A O 1
ATOM 1406 N N . ARG A 1 170 ? -2.397 1.877 22.430 1.00 71.38 170 ARG A N 1
ATOM 1407 C CA . ARG A 1 170 ? -2.376 3.246 21.879 1.00 71.38 170 ARG A CA 1
ATOM 1408 C C . ARG A 1 170 ? -0.995 3.884 21.983 1.00 71.38 170 ARG A C 1
ATOM 1410 O O . ARG A 1 170 ? -0.611 4.647 21.100 1.00 71.38 170 ARG A O 1
ATOM 1417 N N . ASN A 1 171 ? -0.241 3.548 23.028 1.00 73.00 171 ASN A N 1
ATOM 1418 C CA . ASN A 1 171 ? 1.088 4.107 23.275 1.00 73.00 171 ASN A CA 1
ATOM 1419 C C . ASN A 1 171 ? 2.157 3.523 22.339 1.00 73.00 171 ASN A C 1
ATOM 1421 O O . ASN A 1 171 ? 3.266 4.048 22.271 1.00 73.00 171 ASN A O 1
ATOM 1425 N N . LEU A 1 172 ? 1.825 2.460 21.601 1.00 74.19 172 LEU A N 1
ATOM 1426 C CA . LEU A 1 172 ? 2.722 1.778 20.668 1.00 74.19 172 LEU A CA 1
ATOM 1427 C C . LEU A 1 172 ? 2.448 2.157 19.206 1.00 74.19 172 LEU A C 1
ATOM 1429 O O . LEU A 1 172 ? 2.978 1.526 18.298 1.00 74.19 172 LEU A O 1
ATOM 1433 N N . ASN A 1 173 ? 1.670 3.219 18.962 1.00 67.31 173 ASN A N 1
ATOM 1434 C CA . ASN A 1 173 ? 1.301 3.687 17.620 1.00 67.31 173 ASN A CA 1
ATOM 1435 C C . ASN A 1 173 ? 2.490 4.055 16.709 1.00 67.31 173 ASN A C 1
ATOM 1437 O O . ASN A 1 173 ? 2.307 4.183 15.501 1.00 67.31 173 ASN A O 1
ATOM 1441 N N . PHE A 1 174 ? 3.688 4.225 17.276 1.00 67.62 174 PHE A N 1
ATOM 1442 C CA . PHE A 1 174 ? 4.917 4.501 16.539 1.00 67.62 174 PHE A CA 1
ATOM 1443 C C . PHE A 1 174 ? 5.442 3.277 15.777 1.00 67.62 174 PHE A C 1
ATOM 1445 O O . PHE A 1 174 ? 6.272 3.429 14.882 1.00 67.62 174 PHE A O 1
ATOM 1452 N N . LEU A 1 175 ? 4.988 2.067 16.117 1.00 74.88 175 LEU A N 1
ATOM 1453 C CA . LEU A 1 175 ? 5.361 0.860 15.392 1.00 74.88 175 LEU A CA 1
ATOM 1454 C C . LEU A 1 175 ? 4.486 0.740 14.134 1.00 74.88 175 LEU A C 1
ATOM 1456 O O . LEU A 1 175 ? 3.283 0.480 14.214 1.00 74.88 175 LEU A O 1
ATOM 1460 N N . GLU A 1 1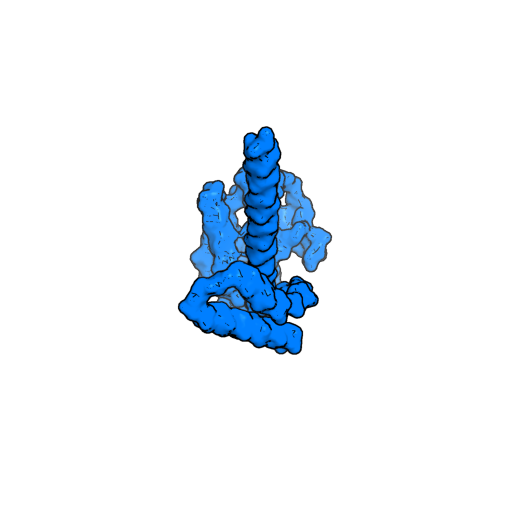76 ? 5.094 0.888 12.957 1.00 80.00 176 GLU A N 1
ATOM 1461 C CA . GLU A 1 176 ? 4.418 0.765 11.658 1.00 80.00 176 GLU A CA 1
ATOM 1462 C C . GLU A 1 176 ? 4.138 -0.706 11.297 1.00 80.00 176 GLU A C 1
ATOM 1464 O O . GLU A 1 176 ? 4.727 -1.266 10.376 1.00 80.00 176 GLU A O 1
ATOM 1469 N N . THR A 1 177 ? 3.246 -1.356 12.046 1.00 85.12 177 THR A N 1
ATOM 1470 C CA . THR A 1 177 ? 2.890 -2.778 11.880 1.00 85.12 177 THR A CA 1
ATOM 1471 C C . THR A 1 177 ? 1.432 -2.941 11.459 1.00 85.12 177 THR A C 1
ATOM 1473 O O . THR A 1 177 ? 0.572 -2.109 11.774 1.00 85.12 177 THR A O 1
ATOM 1476 N N . THR A 1 178 ? 1.127 -4.046 10.780 1.00 83.88 178 THR A N 1
ATOM 1477 C CA . THR A 1 178 ? -0.231 -4.361 10.321 1.00 83.88 178 THR A CA 1
ATOM 1478 C C . THR A 1 178 ? -1.203 -4.470 11.499 1.00 83.88 178 THR A C 1
ATOM 1480 O O . THR A 1 178 ? -2.311 -3.931 11.440 1.00 83.88 178 THR A O 1
ATOM 1483 N N . ILE A 1 179 ? -0.777 -5.119 12.590 1.00 83.06 179 ILE A N 1
ATOM 1484 C CA . ILE A 1 179 ? -1.586 -5.318 13.804 1.00 83.06 179 ILE A CA 1
ATOM 1485 C C . ILE A 1 179 ? -1.990 -3.980 14.423 1.00 83.06 179 ILE A C 1
ATOM 1487 O O . ILE A 1 179 ? -3.169 -3.755 14.699 1.00 83.06 179 ILE A O 1
ATOM 1491 N N . LEU A 1 180 ? -1.037 -3.060 14.589 1.00 81.19 180 LEU A N 1
ATOM 1492 C CA . LEU A 1 180 ? -1.343 -1.759 15.176 1.00 81.19 180 LEU A CA 1
ATOM 1493 C C . LEU A 1 180 ? -2.209 -0.909 14.268 1.00 81.19 180 LEU A C 1
ATOM 1495 O O . LEU A 1 180 ? -3.088 -0.218 14.769 1.00 81.19 180 LEU A O 1
ATOM 1499 N N . LYS A 1 181 ? -2.056 -1.004 12.942 1.00 82.88 181 LYS A N 1
ATOM 1500 C CA . LYS A 1 181 ? -2.971 -0.297 12.044 1.00 82.88 181 LYS A CA 1
ATOM 1501 C C . LYS A 1 181 ? -4.414 -0.776 12.203 1.00 82.88 181 LYS A C 1
ATOM 1503 O O . LYS A 1 181 ? -5.325 0.053 12.197 1.00 82.88 181 LYS A O 1
ATOM 1508 N N . LEU A 1 182 ? -4.626 -2.085 12.341 1.00 80.50 182 LEU A N 1
ATOM 1509 C CA . LEU A 1 182 ? -5.951 -2.650 12.606 1.00 80.50 182 LEU A CA 1
ATOM 1510 C C . LEU A 1 182 ? -6.484 -2.181 13.960 1.00 80.50 182 LEU A C 1
ATOM 1512 O O . LEU A 1 182 ? -7.623 -1.728 14.031 1.00 80.50 182 LEU A O 1
ATOM 1516 N N . TYR A 1 183 ? -5.650 -2.215 15.000 1.00 81.81 183 TYR A N 1
ATOM 1517 C CA . TYR A 1 183 ? -6.015 -1.720 16.324 1.00 81.81 183 TYR A CA 1
ATOM 1518 C C . TYR A 1 183 ? -6.398 -0.232 16.308 1.00 81.81 183 TYR A C 1
ATOM 1520 O O . TYR A 1 183 ? -7.460 0.128 16.805 1.00 81.81 183 TYR A O 1
ATOM 1528 N N . THR A 1 184 ? -5.589 0.636 15.688 1.00 80.88 184 THR A N 1
ATOM 1529 C CA . THR A 1 184 ? -5.893 2.070 15.551 1.00 80.88 184 THR A CA 1
ATOM 1530 C C . THR A 1 184 ? -7.179 2.300 14.769 1.00 80.88 184 THR A C 1
ATOM 1532 O O . THR A 1 184 ? -7.951 3.180 15.119 1.00 80.88 184 THR A O 1
ATOM 1535 N N . LYS A 1 185 ? -7.452 1.502 13.733 1.00 83.50 185 LYS A N 1
ATOM 1536 C CA . LYS A 1 185 ? -8.719 1.619 13.009 1.00 83.50 185 LYS A CA 1
ATOM 1537 C C . LYS A 1 185 ? -9.914 1.273 13.900 1.00 83.50 185 LYS A C 1
ATOM 1539 O O . LYS A 1 185 ? -10.878 2.026 13.912 1.00 83.50 185 LYS A O 1
ATOM 1544 N N . ILE A 1 186 ? -9.831 0.174 14.653 1.00 80.56 186 ILE A N 1
ATOM 1545 C CA . ILE A 1 186 ? -10.864 -0.189 15.633 1.00 80.56 186 ILE A CA 1
ATOM 1546 C C . ILE A 1 186 ? -11.048 0.966 16.620 1.00 80.56 186 ILE A C 1
ATOM 1548 O O . ILE A 1 186 ? -12.173 1.399 16.833 1.00 80.56 186 ILE A O 1
ATOM 1552 N N . TYR A 1 187 ? -9.953 1.527 17.137 1.00 80.81 187 TYR A N 1
ATOM 1553 C CA . TYR A 1 187 ? -9.974 2.675 18.043 1.00 80.81 187 TYR A CA 1
ATOM 1554 C C . TYR A 1 187 ? -10.734 3.871 17.463 1.00 80.81 187 TYR A C 1
ATOM 1556 O O . TYR A 1 187 ? -11.601 4.447 18.125 1.00 80.81 187 TYR A O 1
ATOM 1564 N N . ASP A 1 188 ? -10.409 4.258 16.231 1.00 83.75 188 ASP A N 1
ATOM 1565 C CA . ASP A 1 188 ? -11.047 5.380 15.546 1.00 83.75 188 ASP A CA 1
ATOM 1566 C C . ASP A 1 188 ? -12.551 5.127 15.357 1.00 83.75 188 ASP A C 1
ATOM 1568 O O . ASP A 1 188 ? -13.360 6.023 15.613 1.00 83.75 188 ASP A O 1
ATOM 1572 N N . ASP A 1 189 ? -12.925 3.899 14.987 1.00 84.06 189 ASP A N 1
ATOM 1573 C CA . ASP A 1 189 ? -14.317 3.484 14.806 1.00 84.06 189 ASP A CA 1
ATOM 1574 C C . ASP A 1 189 ? -15.089 3.502 16.147 1.00 84.06 189 ASP A C 1
ATOM 1576 O O . ASP A 1 189 ? -16.179 4.077 16.213 1.00 84.06 189 ASP A O 1
ATOM 1580 N N . VAL A 1 190 ? -14.518 2.979 17.244 1.00 82.56 190 VAL A N 1
ATOM 1581 C CA . VAL A 1 190 ? -15.133 3.030 18.591 1.00 82.56 190 VAL A CA 1
ATOM 1582 C C . VAL A 1 190 ? -15.363 4.475 19.033 1.00 82.56 190 VAL A C 1
ATOM 1584 O O . VAL A 1 190 ? -16.456 4.828 19.478 1.00 82.56 190 VAL A O 1
ATOM 1587 N N . ASN A 1 191 ? -14.364 5.345 18.864 1.00 83.25 191 ASN A N 1
ATOM 1588 C CA . ASN A 1 191 ? -14.491 6.758 19.226 1.00 83.25 191 ASN A CA 1
ATOM 1589 C C . ASN A 1 191 ? -15.528 7.496 18.381 1.00 83.25 191 ASN A C 1
ATOM 1591 O O . ASN A 1 191 ? -16.203 8.398 18.883 1.00 83.25 191 ASN A O 1
ATOM 1595 N N . ALA A 1 192 ? -15.640 7.158 17.095 1.00 86.25 192 ALA A N 1
ATOM 1596 C CA . ALA A 1 192 ? -16.661 7.729 16.230 1.00 86.25 192 ALA A CA 1
ATOM 1597 C C . ALA A 1 192 ? -18.066 7.359 16.721 1.00 86.25 192 ALA A C 1
ATOM 1599 O O . ALA A 1 192 ? -18.923 8.240 16.792 1.00 86.25 192 ALA A O 1
ATOM 1600 N N . ILE A 1 193 ? -18.286 6.100 17.119 1.00 83.44 193 ILE A N 1
ATOM 1601 C CA . ILE A 1 193 ? -19.571 5.647 17.669 1.00 83.44 193 ILE A CA 1
ATOM 1602 C C . ILE A 1 193 ? -19.856 6.325 19.014 1.00 83.44 193 ILE A C 1
ATOM 1604 O O . ILE A 1 193 ? -20.955 6.843 19.204 1.00 83.44 193 ILE A O 1
ATOM 1608 N N . ASN A 1 194 ? -18.865 6.425 19.907 1.00 82.56 194 ASN A N 1
ATOM 1609 C CA . ASN A 1 194 ? -19.054 7.073 21.208 1.00 82.56 194 ASN A CA 1
ATOM 1610 C C . ASN A 1 194 ? -19.523 8.532 21.067 1.00 82.56 194 ASN A C 1
ATOM 1612 O O . ASN A 1 194 ? -20.499 8.949 21.683 1.00 82.56 194 ASN A O 1
ATOM 1616 N N . LYS A 1 195 ? -18.904 9.289 20.152 1.00 86.25 195 LYS A N 1
ATOM 1617 C CA . LYS A 1 195 ? -19.315 10.671 19.844 1.00 86.25 195 LYS A CA 1
ATOM 1618 C C . LYS A 1 195 ? -20.731 10.780 19.278 1.00 86.25 195 LYS A C 1
ATOM 1620 O O . LYS A 1 195 ? -21.354 11.834 19.400 1.00 86.25 195 LYS A O 1
ATOM 1625 N N . ILE A 1 196 ? -21.219 9.752 18.582 1.00 86.56 196 ILE A N 1
ATOM 1626 C CA . ILE A 1 196 ? -22.594 9.727 18.066 1.00 86.56 196 ILE A CA 1
ATOM 1627 C C . ILE A 1 196 ? -23.575 9.541 19.226 1.00 86.56 196 ILE A C 1
ATOM 1629 O O . ILE A 1 196 ? -24.563 10.270 19.292 1.00 86.56 196 ILE A O 1
ATOM 1633 N N . LEU A 1 197 ? -23.273 8.643 20.162 1.00 82.88 197 LEU A N 1
ATOM 1634 C CA . LEU A 1 197 ? -24.129 8.367 21.318 1.00 82.88 197 LEU A CA 1
ATOM 1635 C C . LEU A 1 197 ? -24.187 9.537 22.300 1.00 82.88 197 LEU A C 1
ATOM 1637 O O . LEU A 1 197 ? -25.267 9.889 22.766 1.00 82.88 197 LEU A O 1
ATOM 1641 N N . GLU A 1 198 ? -23.062 10.215 22.545 1.00 85.75 198 GLU A N 1
ATOM 1642 C CA . GLU A 1 198 ? -23.044 11.456 23.333 1.00 85.75 198 GLU A CA 1
ATOM 1643 C C . GLU A 1 198 ? -24.032 12.491 22.760 1.00 85.75 198 GLU A C 1
ATOM 1645 O O . GLU A 1 198 ? -24.827 13.080 23.495 1.00 85.75 198 GLU A O 1
ATOM 1650 N N . LYS A 1 199 ? -24.059 12.652 21.430 1.00 89.25 199 LYS A N 1
ATOM 1651 C CA . LYS A 1 199 ? -24.997 13.558 20.745 1.00 89.25 199 LYS A CA 1
ATOM 1652 C C . LYS A 1 199 ? -26.449 13.094 20.802 1.00 89.25 199 LYS A C 1
ATOM 1654 O O . LYS A 1 199 ? -27.353 13.934 20.829 1.00 89.25 199 LYS A O 1
ATOM 1659 N N . GLU A 1 200 ? -26.696 11.789 20.772 1.00 87.56 200 GLU A N 1
ATOM 1660 C CA . GLU A 1 200 ? -28.042 11.231 20.919 1.00 87.56 200 GLU A CA 1
ATOM 1661 C C . GLU A 1 200 ? -28.606 11.573 22.301 1.00 87.56 200 GLU A C 1
ATOM 1663 O O . GLU A 1 200 ? -29.671 12.185 22.389 1.00 87.56 200 GLU A O 1
ATOM 1668 N N . ILE A 1 201 ? -27.826 11.334 23.359 1.00 87.56 201 ILE A N 1
ATOM 1669 C CA . ILE A 1 201 ? -28.183 11.677 24.742 1.00 87.56 201 ILE A CA 1
ATOM 1670 C C . ILE A 1 201 ? -28.440 13.186 24.892 1.00 87.56 201 ILE A C 1
ATOM 1672 O O . ILE A 1 201 ? -29.427 13.599 25.508 1.00 87.56 201 ILE A O 1
ATOM 1676 N N . GLU A 1 202 ? -27.585 14.040 24.319 1.00 91.06 202 GLU A N 1
ATOM 1677 C CA . GLU A 1 202 ? -27.799 15.495 24.300 1.00 91.06 202 GLU A CA 1
ATOM 1678 C C . GLU A 1 202 ? -29.128 15.874 23.627 1.00 91.06 202 GLU A C 1
ATOM 1680 O O . GLU A 1 202 ? -29.880 16.710 24.139 1.00 91.06 202 GLU A O 1
ATOM 1685 N N . THR A 1 203 ? -29.446 15.226 22.505 1.00 90.62 203 THR A N 1
ATOM 1686 C CA . THR A 1 203 ? -30.676 15.468 21.741 1.00 90.62 203 THR A CA 1
ATOM 1687 C C . THR A 1 203 ? -31.913 15.031 22.525 1.00 90.62 203 THR A C 1
ATOM 1689 O O . THR A 1 203 ? -32.893 15.778 22.602 1.00 90.62 203 THR A O 1
ATOM 1692 N N . GLU A 1 204 ? -31.877 13.862 23.162 1.00 91.62 204 GLU A N 1
ATOM 1693 C CA . GLU A 1 204 ? -32.962 13.369 24.015 1.00 91.62 204 GLU A CA 1
ATOM 1694 C C . GLU A 1 204 ? -33.218 14.297 25.205 1.00 91.62 204 GLU A C 1
ATOM 1696 O O . GLU A 1 204 ? -34.367 14.650 25.499 1.00 91.62 204 GLU A O 1
ATOM 1701 N N . ASN A 1 205 ? -32.146 14.757 25.856 1.00 91.75 205 ASN A N 1
ATOM 1702 C CA . ASN A 1 205 ? -32.220 15.708 26.962 1.00 91.75 205 ASN A CA 1
ATOM 1703 C C . ASN A 1 205 ? -32.856 17.033 26.530 1.00 91.75 205 ASN A C 1
ATOM 1705 O O . ASN A 1 205 ? -33.722 17.569 27.231 1.00 91.75 205 ASN A O 1
ATOM 1709 N N . PHE A 1 206 ? -32.481 17.541 25.357 1.00 91.94 206 PHE A N 1
ATOM 1710 C CA . PHE A 1 206 ? -33.064 18.750 24.784 1.00 91.94 206 PHE A CA 1
ATOM 1711 C C . PHE A 1 206 ? -34.561 18.586 24.483 1.00 91.94 206 PHE A C 1
ATOM 1713 O O . PHE A 1 206 ? -35.372 19.419 24.891 1.00 91.94 206 PHE A O 1
ATOM 1720 N N . VAL A 1 207 ? -34.961 17.481 23.844 1.00 92.69 207 VAL A N 1
ATOM 1721 C CA . VAL A 1 207 ? -36.375 17.179 23.555 1.00 92.69 207 VAL A CA 1
ATOM 1722 C C . VAL A 1 207 ? -37.195 17.055 24.839 1.00 92.69 207 VAL A C 1
ATOM 1724 O O . VAL A 1 207 ? -38.315 17.570 24.902 1.00 92.69 207 VAL A O 1
ATOM 1727 N N . ARG A 1 208 ? -36.655 16.401 25.874 1.00 93.25 208 ARG A N 1
ATOM 1728 C CA . ARG A 1 208 ? -37.293 16.316 27.196 1.00 93.25 208 ARG A CA 1
ATOM 1729 C C . ARG A 1 208 ? -37.516 17.705 27.796 1.00 93.25 208 ARG A C 1
ATOM 1731 O O . ARG A 1 208 ? -38.629 18.001 28.221 1.00 93.25 208 ARG A O 1
ATOM 1738 N N . SER A 1 209 ? -36.509 18.572 27.718 1.00 92.44 209 SER A N 1
ATOM 1739 C CA . SER A 1 209 ? -36.574 19.950 28.227 1.00 92.44 209 SER A CA 1
ATOM 1740 C C . SER A 1 209 ? -37.655 20.780 27.519 1.00 92.44 209 SER A C 1
ATOM 1742 O O . SER A 1 209 ? -38.388 21.529 28.162 1.00 92.44 209 SER A O 1
ATOM 1744 N N . ILE A 1 210 ? -37.820 20.611 26.200 1.00 93.56 210 ILE A N 1
ATOM 1745 C CA . ILE A 1 210 ? -38.911 21.249 25.442 1.00 93.56 210 ILE A CA 1
ATOM 1746 C C . ILE A 1 210 ? -40.278 20.736 25.905 1.00 93.56 210 ILE A C 1
ATOM 1748 O O . ILE A 1 210 ? -41.187 21.534 26.122 1.00 93.56 210 ILE A O 1
ATOM 1752 N N . LYS A 1 211 ? -40.447 19.415 26.051 1.00 92.44 211 LYS A N 1
ATOM 1753 C CA . LYS A 1 211 ? -41.728 18.824 26.478 1.00 92.44 211 LYS A CA 1
ATOM 1754 C C . LYS A 1 211 ? -42.158 19.335 27.852 1.00 92.44 211 LYS A C 1
ATOM 1756 O O . LYS A 1 211 ? -43.335 19.636 28.037 1.00 92.44 211 LYS A O 1
ATOM 1761 N N . GLU A 1 212 ? -41.219 19.468 28.784 1.00 91.81 212 GLU A N 1
ATOM 1762 C CA . GLU A 1 212 ? -41.469 20.034 30.114 1.00 91.81 212 GLU A CA 1
ATOM 1763 C C . GLU A 1 212 ? -41.876 21.511 30.033 1.00 91.81 212 GLU A C 1
ATOM 1765 O O . GLU A 1 212 ? -42.857 21.903 30.658 1.00 91.81 212 GLU A O 1
ATOM 1770 N N . ALA A 1 213 ? -41.201 22.309 29.201 1.00 87.62 213 ALA A N 1
ATOM 1771 C CA . ALA A 1 213 ? -41.509 23.729 29.025 1.00 87.62 213 ALA A CA 1
ATOM 1772 C C . ALA A 1 213 ? -42.872 23.997 28.357 1.00 87.62 213 ALA A C 1
ATOM 1774 O O . ALA A 1 213 ? -43.496 25.014 28.637 1.00 87.62 213 ALA A O 1
ATOM 1775 N N . VAL A 1 214 ? -43.331 23.105 27.472 1.00 87.06 214 VAL A N 1
ATOM 1776 C CA . VAL A 1 214 ? -44.614 23.237 26.750 1.00 87.06 214 VAL A CA 1
ATOM 1777 C C . VAL A 1 214 ? -45.801 22.685 27.558 1.00 87.06 214 VAL A C 1
ATOM 1779 O O . VAL A 1 214 ? -46.951 22.945 27.217 1.00 87.06 214 VAL A O 1
ATOM 1782 N N . SER A 1 215 ? -45.545 21.935 28.633 1.00 76.62 215 SER A N 1
ATOM 1783 C CA . SER A 1 215 ? -46.587 21.349 29.494 1.00 76.62 215 SER A CA 1
ATOM 1784 C C . SER A 1 215 ? -47.041 22.270 30.645 1.00 76.62 215 SER A C 1
ATOM 1786 O O . SER A 1 215 ? -47.817 21.829 31.494 1.00 76.62 215 SER A O 1
ATOM 1788 N N . VAL A 1 216 ? -46.554 23.517 30.679 1.00 53.84 216 VAL A N 1
ATOM 1789 C CA . VAL A 1 216 ? -46.886 24.585 31.648 1.00 53.84 216 VAL A CA 1
ATOM 1790 C C . VAL A 1 216 ? -47.798 25.614 30.990 1.00 53.84 216 VAL A C 1
ATOM 1792 O O . VAL A 1 216 ? -48.766 26.041 31.659 1.00 53.84 216 VAL A O 1
#

Sequence (216 aa):
MKNEIIEAIKN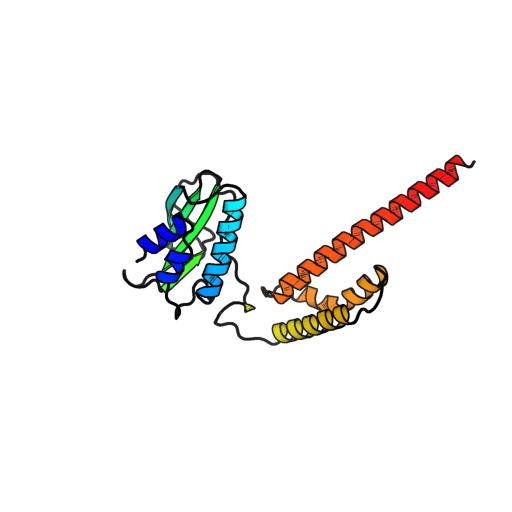FDIARLNVLLDDDTSYMDVTKFRFLNRLEKKFNTARKEGCCHFDEIFFGICGDCNKGCEGLTFLSTSGYYLDLLIKSKDEKFVDDIYTCSKIIGSNIIEKKYSLEPHFYEDEKVSFQPYSDYKFVEEQYKLMITDIDSFKEDLSFEDFIAWYETYGDLRNLNFLETTILKLYTKIYDDVNAINKILEKEIETENFVRSIKEAVSV

pLDDT: mean 89.0, std 8.34, range [53.84, 98.5]

Radius of gyration: 24.23 Å; chains: 1; bounding box: 70×40×52 Å